Protein AF-A0A7S1T019-F1 (afdb_monomer)

Sequence (240 aa):
VSPLLNAYCMGVKVTSQLVRSIILNGSVSQEEDFLPHTSGLPIDEFSSTAHQSCINALESLEEVLQTRRNDQGSTFGPCAVGDEDSPALIARLRFRRLLMLGLVAVRTGGGVNVNAAGRWFAGAAAELKHISSTPANGEQLVGFDPDVNRSRVSPTPPRPVKLKTREDCQECFATLLQQLSYACQVTAINGFTDLRMYITNFSLMGPGPIATSALHGLLKLKFGDGNALQQMLLVDFACG

Foldseek 3Di:
DPLLVVLLVLLVLLLLQLLLLLLVQQPDDEPPQDDSDPLPDCSDHDDPVSLVVSLVSLVVVLVVLVVVLVPVVDDDDDDDDPNLCSQLSSLSSLLSSLSSQLSVLLSVQDLVSLLVSLVSLVSSLVSLVVNVPRDPPPPDPPPDDQQVQVVGPDPDDRDGDDDDDPVRVSVVSNLQSVLSSLLSCVSVDQAPVSVVVSVVVSVVSVHGSSSSSSSSSNCCSQCVVVVSNVNRHVVVVVVD

Nearest PDB structures (foldseek):
  7mx2-assembly1_B  TM=8.761E-01  e=2.328E-07  Homo sapiens
  8qai-assembly2_B  TM=3.295E-01  e=9.203E-01  synthetic construct
  8u1a-assembly1_B  TM=3.193E-01  e=5.129E+00  synthetic construct

pLDDT: mean 80.9, std 13.83, range [42.19, 97.06]

InterPro domains:
  IPR007244 NAA35-like [PTHR21373] (3-216)

Radius of gyration: 20.7 Å; Cα contacts (8 Å, |Δi|>4): 233; chains: 1; bounding box: 61×35×60 Å

Solvent-accessible surface area (backbone atoms only — not comparable to full-atom values): 13621 Å² total; per-residue (Å²): 129,59,69,66,59,52,50,52,53,48,48,52,53,50,44,53,30,49,51,50,53,35,33,75,66,20,78,60,60,72,71,79,73,45,74,86,75,58,70,88,51,93,74,60,78,82,46,73,68,64,50,49,52,48,44,51,54,41,49,55,52,44,51,54,54,50,52,55,58,61,53,57,79,60,72,95,75,96,69,100,60,63,80,80,50,52,65,44,50,44,30,51,44,49,25,53,42,25,44,44,52,17,52,52,21,51,68,69,55,45,69,73,40,22,55,48,16,25,53,26,22,52,50,21,49,53,26,49,54,54,41,68,75,40,81,80,90,62,92,64,70,80,93,66,62,63,61,54,53,71,80,38,92,50,98,58,81,70,66,80,63,80,82,72,54,73,65,58,47,50,53,52,50,47,53,49,33,53,46,42,29,55,42,31,52,60,77,75,58,69,39,51,70,56,44,52,52,49,52,52,54,49,58,73,67,65,61,52,59,63,36,46,7,42,32,45,42,46,48,44,66,70,40,60,81,56,56,50,56,55,51,14,48,51,50,53,65,73,77,106

Organism: NCBI:txid63592

Structure (mmCIF, N/CA/C/O backbone):
data_AF-A0A7S1T019-F1
#
_entry.id   AF-A0A7S1T019-F1
#
loop_
_atom_site.group_PDB
_atom_site.id
_atom_site.type_symbol
_atom_site.label_atom_id
_atom_site.label_alt_id
_atom_site.label_comp_id
_atom_site.label_asym_id
_atom_site.label_entity_id
_atom_site.label_seq_id
_atom_site.pdbx_PDB_ins_code
_atom_site.Cartn_x
_atom_site.Cartn_y
_atom_site.Cartn_z
_atom_site.occupancy
_atom_site.B_iso_or_equiv
_atom_site.auth_seq_id
_atom_site.auth_comp_id
_atom_site.auth_asym_id
_atom_site.auth_atom_id
_atom_site.pdbx_PDB_model_num
ATOM 1 N N . VAL A 1 1 ? 24.836 2.674 -12.699 1.00 59.28 1 VAL A N 1
ATOM 2 C CA . VAL A 1 1 ? 23.557 1.976 -12.413 1.00 59.28 1 VAL A CA 1
ATOM 3 C C . VAL A 1 1 ? 22.452 2.716 -13.148 1.00 59.28 1 VAL A C 1
ATOM 5 O O . VAL A 1 1 ? 22.496 3.939 -13.152 1.00 59.28 1 VAL A O 1
ATOM 8 N N . SER A 1 2 ? 21.524 2.018 -13.812 1.00 82.00 2 SER A N 1
ATOM 9 C CA . SER A 1 2 ? 20.411 2.668 -14.525 1.00 82.00 2 SER A CA 1
ATOM 10 C C . SER A 1 2 ? 19.609 3.575 -13.570 1.00 82.00 2 SER A C 1
ATOM 12 O O . SER A 1 2 ? 19.269 3.114 -12.475 1.00 82.00 2 SER A O 1
ATOM 14 N N . PRO A 1 3 ? 19.296 4.834 -13.941 1.00 84.06 3 PRO A N 1
ATOM 15 C CA . PRO A 1 3 ? 18.527 5.748 -13.089 1.00 84.06 3 PRO A CA 1
ATOM 16 C C . PRO A 1 3 ? 17.142 5.183 -12.748 1.00 84.06 3 PRO A C 1
ATOM 18 O O . PRO A 1 3 ? 16.657 5.374 -11.635 1.00 84.06 3 PRO A O 1
ATOM 21 N N . LEU A 1 4 ? 16.559 4.405 -13.666 1.00 85.94 4 LEU A N 1
ATOM 22 C CA . LEU A 1 4 ? 15.293 3.704 -13.476 1.00 85.94 4 LEU A CA 1
ATOM 23 C C . LEU A 1 4 ? 15.378 2.660 -12.357 1.00 85.94 4 LEU A C 1
ATOM 25 O O . LEU A 1 4 ? 14.559 2.654 -11.441 1.00 85.94 4 LEU A O 1
ATOM 29 N N . LEU A 1 5 ? 16.395 1.795 -12.419 1.00 85.38 5 LEU A N 1
ATOM 30 C CA . LEU A 1 5 ? 16.620 0.767 -11.404 1.00 85.38 5 LEU A CA 1
ATOM 31 C C . LEU A 1 5 ? 16.888 1.407 -10.039 1.00 85.38 5 LEU A C 1
ATOM 33 O O . LEU A 1 5 ? 16.330 0.973 -9.036 1.00 85.38 5 LEU A O 1
ATOM 37 N N . ASN A 1 6 ? 17.697 2.470 -10.006 1.00 88.94 6 ASN A N 1
ATOM 38 C CA . ASN A 1 6 ? 17.989 3.193 -8.774 1.00 88.94 6 ASN A CA 1
ATOM 39 C C . ASN A 1 6 ? 16.720 3.788 -8.141 1.00 88.94 6 ASN A C 1
ATOM 41 O O . ASN A 1 6 ? 16.474 3.582 -6.954 1.00 88.94 6 ASN A O 1
ATOM 45 N N . ALA A 1 7 ? 15.884 4.472 -8.928 1.00 88.62 7 ALA A N 1
ATOM 46 C CA . ALA A 1 7 ? 14.627 5.035 -8.441 1.00 88.62 7 ALA A CA 1
ATOM 47 C C . ALA A 1 7 ? 13.656 3.950 -7.955 1.00 88.62 7 ALA A C 1
ATOM 49 O O . ALA A 1 7 ? 13.038 4.105 -6.902 1.00 88.62 7 ALA A O 1
ATOM 50 N N . TYR A 1 8 ? 13.565 2.823 -8.668 1.00 90.00 8 TYR A N 1
ATOM 51 C CA . TYR A 1 8 ? 12.727 1.701 -8.253 1.00 90.00 8 TYR A CA 1
ATOM 52 C C . TYR A 1 8 ? 13.202 1.095 -6.924 1.00 90.00 8 TYR A C 1
ATOM 54 O O . TYR A 1 8 ? 12.401 0.912 -6.006 1.00 90.00 8 TYR A O 1
ATOM 62 N N . CYS A 1 9 ? 14.508 0.846 -6.779 1.00 89.94 9 CYS A N 1
ATOM 63 C CA . CYS A 1 9 ? 15.107 0.353 -5.537 1.00 89.94 9 CYS A CA 1
ATOM 64 C C . CYS A 1 9 ? 14.900 1.331 -4.371 1.00 89.94 9 CYS A C 1
ATOM 66 O O . CYS A 1 9 ? 14.561 0.906 -3.265 1.00 89.94 9 CYS A O 1
ATOM 68 N N . MET A 1 10 ? 15.034 2.638 -4.617 1.00 89.88 10 MET A N 1
ATOM 69 C CA . MET A 1 10 ? 14.714 3.668 -3.626 1.00 89.88 10 MET A CA 1
ATOM 70 C C . MET A 1 10 ? 13.235 3.641 -3.231 1.00 89.88 10 MET A C 1
ATOM 72 O O . MET A 1 10 ? 12.931 3.688 -2.041 1.00 89.88 10 MET A O 1
ATOM 76 N N . GLY A 1 11 ? 12.322 3.467 -4.189 1.00 91.88 11 GLY A N 1
ATOM 77 C CA . GLY A 1 11 ? 10.895 3.296 -3.913 1.00 91.88 11 GLY A CA 1
ATOM 78 C C . GLY A 1 11 ? 10.601 2.067 -3.050 1.00 91.88 11 GLY A C 1
ATOM 79 O O . GLY A 1 11 ? 9.766 2.128 -2.147 1.00 91.88 11 GLY A O 1
ATOM 80 N N . VAL A 1 12 ? 11.315 0.956 -3.260 1.00 91.62 12 VAL A N 1
ATOM 81 C CA . VAL A 1 12 ? 11.217 -0.237 -2.400 1.00 91.62 12 VAL A CA 1
ATOM 82 C C . VAL A 1 12 ? 11.729 0.059 -0.988 1.00 91.62 12 VAL A C 1
ATOM 84 O O . VAL A 1 12 ? 11.025 -0.253 -0.027 1.00 91.62 12 VAL A O 1
ATOM 87 N N . LYS A 1 13 ? 12.894 0.712 -0.841 1.00 89.50 13 LYS A N 1
ATOM 88 C CA . LYS A 1 13 ? 13.423 1.136 0.472 1.00 89.50 13 LYS A CA 1
ATOM 89 C C . LYS A 1 13 ? 12.401 2.002 1.218 1.00 89.50 13 LYS A C 1
ATOM 91 O O . LYS A 1 13 ? 12.066 1.697 2.361 1.00 89.50 13 LYS A O 1
ATOM 96 N N . VAL A 1 14 ? 11.874 3.030 0.556 1.00 90.56 14 VAL A N 1
ATOM 97 C CA . VAL A 1 14 ? 10.881 3.960 1.118 1.00 90.56 14 VAL A CA 1
ATOM 98 C C . VAL A 1 14 ? 9.579 3.249 1.486 1.00 90.56 14 VAL A C 1
ATOM 100 O O . VAL A 1 14 ? 9.032 3.478 2.563 1.00 90.56 14 VAL A O 1
ATOM 103 N N . THR A 1 15 ? 9.100 2.327 0.648 1.00 92.31 15 THR A N 1
ATOM 104 C CA . THR A 1 15 ? 7.918 1.512 0.974 1.00 92.31 15 THR A CA 1
ATOM 105 C C . THR A 1 15 ? 8.145 0.725 2.269 1.00 92.31 15 THR A C 1
ATOM 107 O O . THR A 1 15 ? 7.278 0.716 3.140 1.00 92.31 15 THR A O 1
ATOM 110 N N . SER A 1 16 ? 9.320 0.113 2.440 1.00 89.75 16 SER A N 1
ATOM 111 C CA . SER A 1 16 ? 9.667 -0.619 3.664 1.00 89.75 16 SER A CA 1
ATOM 112 C C . SER A 1 16 ? 9.718 0.289 4.899 1.00 89.75 16 SER A C 1
ATOM 114 O O . SER A 1 16 ? 9.246 -0.108 5.964 1.00 89.75 16 SER A O 1
ATOM 116 N N . GLN A 1 17 ? 10.231 1.519 4.767 1.00 89.50 17 GLN A N 1
ATOM 117 C CA . GLN A 1 17 ? 10.219 2.527 5.841 1.00 89.50 17 GLN A CA 1
ATOM 118 C C . GLN A 1 17 ? 8.788 2.912 6.240 1.00 89.50 17 GLN A C 1
ATOM 120 O O . GLN A 1 17 ? 8.459 2.955 7.427 1.00 89.50 17 GLN A O 1
ATOM 125 N N . LEU A 1 18 ? 7.917 3.138 5.252 1.00 90.62 18 LEU A N 1
ATOM 126 C CA . LEU A 1 18 ? 6.505 3.461 5.460 1.00 90.62 18 LEU A CA 1
ATOM 127 C C . LEU A 1 18 ? 5.758 2.329 6.164 1.00 90.62 18 LEU A C 1
ATOM 129 O O . LEU A 1 18 ? 5.101 2.572 7.174 1.00 90.62 18 LEU A O 1
ATOM 133 N N . VAL A 1 19 ? 5.897 1.098 5.668 1.00 91.06 19 VAL A N 1
ATOM 134 C CA . VAL A 1 19 ? 5.273 -0.093 6.262 1.00 91.06 19 VAL A CA 1
ATOM 135 C C . VAL A 1 19 ? 5.726 -0.269 7.706 1.00 91.06 19 VAL A C 1
ATOM 137 O O . VAL A 1 19 ? 4.887 -0.408 8.593 1.00 91.06 19 VAL A O 1
ATOM 140 N N . ARG A 1 20 ? 7.037 -0.182 7.964 1.00 88.44 20 ARG A N 1
ATOM 141 C CA . ARG A 1 20 ? 7.587 -0.236 9.323 1.00 88.44 20 ARG A CA 1
ATOM 142 C C . ARG A 1 20 ? 6.952 0.832 10.215 1.00 88.44 20 ARG A C 1
ATOM 144 O O . ARG A 1 20 ? 6.516 0.523 11.316 1.00 88.44 20 ARG A O 1
ATOM 151 N N . SER A 1 21 ? 6.881 2.077 9.744 1.00 88.75 21 SER A N 1
ATOM 152 C CA . SER A 1 21 ? 6.305 3.180 10.517 1.00 88.75 21 SER A CA 1
ATOM 153 C C . SER A 1 21 ? 4.819 2.970 10.815 1.00 88.75 21 SER A C 1
ATOM 155 O O . SER A 1 21 ? 4.380 3.246 11.927 1.00 88.75 21 SER A O 1
ATOM 157 N N . ILE A 1 22 ? 4.039 2.463 9.859 1.00 90.44 22 ILE A N 1
ATOM 158 C CA . ILE A 1 22 ? 2.621 2.142 10.065 1.00 90.44 22 ILE A CA 1
ATOM 159 C C . ILE A 1 22 ? 2.474 1.043 11.123 1.00 90.44 22 ILE A C 1
ATOM 161 O O . ILE A 1 22 ? 1.702 1.218 12.062 1.00 90.44 22 ILE A O 1
ATOM 165 N N . ILE A 1 23 ? 3.251 -0.039 11.020 1.00 89.31 23 ILE A N 1
ATOM 166 C CA . ILE A 1 23 ? 3.183 -1.167 11.961 1.00 89.31 23 ILE A CA 1
ATOM 167 C C . ILE A 1 23 ? 3.553 -0.745 13.381 1.00 89.31 23 ILE A C 1
ATOM 169 O O . ILE A 1 23 ? 2.818 -1.038 14.321 1.00 89.31 23 ILE A O 1
ATOM 173 N N . LEU A 1 24 ? 4.652 -0.005 13.546 1.00 85.38 24 LEU A N 1
ATOM 174 C CA . LEU A 1 24 ? 5.098 0.446 14.867 1.00 85.38 24 LEU A CA 1
ATOM 175 C C . LEU A 1 24 ? 4.078 1.370 15.553 1.00 85.38 24 LEU A C 1
ATOM 177 O O . LEU A 1 24 ? 3.991 1.377 16.776 1.00 85.38 24 LEU A O 1
ATOM 181 N N . ASN A 1 25 ? 3.266 2.103 14.784 1.00 83.19 25 ASN A N 1
ATOM 182 C CA . ASN A 1 25 ? 2.165 2.911 15.325 1.00 83.19 25 ASN A CA 1
ATOM 183 C C . ASN A 1 25 ? 0.866 2.109 15.551 1.00 83.19 25 ASN A C 1
ATOM 185 O O . ASN A 1 25 ? -0.014 2.545 16.299 1.00 83.19 25 ASN A O 1
ATOM 189 N N . GLY A 1 26 ? 0.736 0.947 14.909 1.00 75.75 26 GLY A N 1
ATOM 190 C CA . GLY A 1 26 ? -0.484 0.145 14.829 1.00 75.75 26 GLY A CA 1
ATOM 191 C C . GLY A 1 26 ? -0.761 -0.790 16.007 1.00 75.75 26 GLY A C 1
ATOM 192 O O . GLY A 1 26 ? -1.757 -1.504 15.967 1.00 75.75 26 GLY A O 1
ATOM 193 N N . SER A 1 27 ? 0.073 -0.795 17.053 1.00 68.38 27 SER A N 1
ATOM 194 C CA . SER A 1 27 ? -0.051 -1.686 18.228 1.00 68.38 27 SER A CA 1
ATOM 195 C C . SER A 1 27 ? -0.200 -3.180 17.880 1.00 68.38 27 SER A C 1
ATOM 197 O O . SER A 1 27 ? -0.884 -3.908 18.592 1.00 68.38 27 SER A O 1
ATOM 199 N N . VAL A 1 28 ? 0.419 -3.630 16.787 1.00 70.62 28 VAL A N 1
ATOM 200 C CA . VAL A 1 28 ? 0.519 -5.054 16.431 1.00 70.62 28 VAL A CA 1
ATOM 201 C C . VAL A 1 28 ? 1.664 -5.700 17.222 1.00 70.62 28 VAL A C 1
ATOM 203 O O . VAL A 1 28 ? 2.679 -5.041 17.477 1.00 70.62 28 VAL A O 1
ATOM 206 N N . SER A 1 29 ? 1.508 -6.967 17.618 1.00 66.31 29 SER A N 1
ATOM 207 C CA . SER A 1 29 ? 2.510 -7.709 18.391 1.00 66.31 29 SER A CA 1
ATOM 208 C C . SER A 1 29 ? 3.798 -7.883 17.581 1.00 66.31 29 SER A C 1
ATOM 210 O O . SER A 1 29 ? 3.827 -8.535 16.535 1.00 66.31 29 SER A O 1
ATOM 212 N N . GLN A 1 30 ? 4.884 -7.267 18.052 1.00 62.12 30 GLN A N 1
ATOM 213 C CA . GLN A 1 30 ? 6.199 -7.398 17.421 1.00 62.12 30 GLN A CA 1
ATOM 214 C C . GLN A 1 30 ? 6.713 -8.838 17.581 1.00 62.12 30 GLN A C 1
ATOM 216 O O . GLN A 1 30 ? 6.448 -9.478 18.591 1.00 62.12 30 GLN A O 1
ATOM 221 N N . GLU A 1 31 ? 7.449 -9.333 16.585 1.00 60.75 31 GLU A N 1
ATOM 222 C CA . GLU A 1 31 ? 8.062 -10.676 16.518 1.00 60.75 31 GLU A CA 1
ATOM 223 C C . GLU A 1 31 ? 7.102 -11.862 16.308 1.00 60.75 31 GLU A C 1
ATOM 225 O O . GLU A 1 31 ? 7.534 -12.873 15.752 1.00 60.75 31 GLU A O 1
ATOM 230 N N . GLU A 1 32 ? 5.815 -11.723 16.641 1.00 66.44 32 GLU A N 1
ATOM 231 C CA . GLU A 1 32 ? 4.763 -12.686 16.279 1.00 66.44 32 GLU A CA 1
ATOM 232 C C . GLU A 1 32 ? 4.218 -12.403 14.870 1.00 66.44 32 GLU A C 1
ATOM 234 O O . GLU A 1 32 ? 4.323 -13.242 13.974 1.00 66.44 32 GLU A O 1
ATOM 239 N N . ASP A 1 33 ? 3.731 -11.180 14.642 1.00 67.81 33 ASP A N 1
ATOM 240 C CA . ASP A 1 33 ? 3.068 -10.802 13.389 1.00 67.81 33 ASP A CA 1
ATOM 241 C C . ASP A 1 33 ? 4.011 -10.116 12.390 1.00 67.81 33 ASP A C 1
ATOM 243 O O . ASP A 1 33 ? 3.810 -10.154 11.172 1.00 67.81 33 ASP A O 1
ATOM 247 N N . PHE A 1 34 ? 5.048 -9.441 12.894 1.00 76.69 34 PHE A N 1
ATOM 248 C CA . PHE A 1 34 ? 6.003 -8.701 12.075 1.00 76.69 34 PHE A CA 1
ATOM 249 C C . PHE A 1 34 ? 7.381 -8.651 12.723 1.00 76.69 34 PHE A C 1
ATOM 251 O O . PHE A 1 34 ? 7.508 -8.359 13.910 1.00 76.69 34 PHE A O 1
ATOM 258 N N . LEU A 1 35 ? 8.428 -8.855 11.921 1.00 76.12 35 LEU A N 1
ATOM 259 C CA . LEU A 1 35 ? 9.813 -8.742 12.367 1.00 76.12 35 LEU A CA 1
ATOM 260 C C . LEU A 1 35 ? 10.390 -7.371 11.968 1.00 76.12 35 LEU A C 1
ATOM 262 O O . LEU A 1 35 ? 10.769 -7.185 10.810 1.00 76.12 35 LEU A O 1
ATOM 266 N N . PRO A 1 36 ? 10.508 -6.401 12.895 1.00 70.88 36 PRO A N 1
ATOM 267 C CA . PRO A 1 36 ? 11.023 -5.072 12.584 1.00 70.88 36 PRO A CA 1
ATOM 268 C C . PRO A 1 36 ? 12.559 -5.014 12.551 1.00 70.88 36 PRO A C 1
ATOM 270 O O . PRO A 1 36 ? 13.127 -3.925 12.498 1.00 70.88 36 PRO A O 1
ATOM 273 N N . HIS A 1 37 ? 13.295 -6.122 12.608 1.00 73.56 37 HIS A N 1
ATOM 274 C CA . HIS A 1 37 ? 14.755 -6.046 12.554 1.00 73.56 37 HIS A CA 1
ATOM 275 C C . HIS A 1 37 ? 15.241 -5.607 11.168 1.00 73.56 37 HIS A C 1
ATOM 277 O O . HIS A 1 37 ? 14.813 -6.126 10.143 1.00 73.56 37 HIS A O 1
ATOM 283 N N . THR A 1 38 ? 16.158 -4.640 11.135 1.00 72.81 38 THR A N 1
ATOM 284 C CA . THR A 1 38 ? 16.772 -4.147 9.892 1.00 72.81 38 THR A CA 1
ATOM 285 C C . THR A 1 38 ? 18.020 -4.939 9.503 1.00 72.81 38 THR A C 1
ATOM 287 O O . THR A 1 38 ? 18.567 -4.714 8.427 1.00 72.81 38 THR A O 1
ATOM 290 N N . SER A 1 39 ? 18.490 -5.852 10.362 1.00 70.88 39 SER A N 1
ATOM 291 C CA . SER A 1 39 ? 19.709 -6.652 10.158 1.00 70.88 39 SER A CA 1
ATOM 292 C C . SER A 1 39 ? 20.917 -5.805 9.724 1.00 70.88 39 SER A C 1
ATOM 294 O O . SER A 1 39 ? 21.659 -6.186 8.820 1.00 70.88 39 SER A O 1
ATOM 296 N N . GLY A 1 40 ? 21.068 -4.615 10.324 1.00 68.25 40 GLY A N 1
ATOM 297 C CA . GLY A 1 40 ? 22.148 -3.665 10.027 1.00 68.25 40 GLY A CA 1
ATOM 298 C C . GLY A 1 40 ? 21.941 -2.801 8.777 1.00 68.25 40 GLY A C 1
ATOM 299 O O . GLY A 1 40 ? 22.823 -2.021 8.430 1.00 68.25 40 GLY A O 1
ATOM 300 N N . LEU A 1 41 ? 20.797 -2.904 8.089 1.00 72.06 41 LEU A N 1
ATOM 301 C CA . LEU A 1 41 ? 20.473 -2.024 6.966 1.00 72.06 41 LEU A CA 1
ATOM 302 C C . LEU A 1 41 ? 20.138 -0.600 7.443 1.00 72.06 41 LEU A C 1
ATOM 304 O O . LEU A 1 41 ? 19.381 -0.458 8.411 1.00 72.06 41 LEU A O 1
ATOM 308 N N . PRO A 1 42 ? 20.585 0.444 6.715 1.00 71.06 42 PRO A N 1
ATOM 309 C CA . PRO A 1 42 ? 20.203 1.832 6.965 1.00 71.06 42 PRO A CA 1
ATOM 310 C C . PRO A 1 42 ? 18.774 2.082 6.457 1.00 71.06 42 PRO A C 1
ATOM 312 O O . PRO A 1 42 ? 18.542 2.726 5.430 1.00 71.06 42 PRO A O 1
ATOM 315 N N . ILE A 1 43 ? 17.798 1.476 7.131 1.00 73.50 43 ILE A N 1
ATOM 316 C CA . ILE A 1 43 ? 16.376 1.774 6.965 1.00 73.50 43 ILE A CA 1
ATOM 317 C C . ILE A 1 43 ? 16.083 2.907 7.944 1.00 73.50 43 ILE A C 1
ATOM 319 O O . ILE A 1 43 ? 15.706 2.666 9.088 1.00 73.50 43 ILE A O 1
ATOM 323 N N . ASP A 1 44 ? 16.346 4.130 7.486 1.00 73.62 44 ASP A N 1
ATOM 324 C CA . ASP A 1 44 ? 16.166 5.358 8.264 1.00 73.62 44 ASP A CA 1
ATOM 325 C C . ASP A 1 44 ? 14.696 5.537 8.679 1.00 73.62 44 ASP A C 1
ATOM 327 O O . ASP A 1 44 ? 13.793 4.948 8.070 1.00 73.62 44 ASP A O 1
ATOM 331 N N . GLU A 1 45 ? 14.448 6.353 9.702 1.00 72.69 45 GLU A N 1
ATOM 332 C CA . GLU A 1 45 ? 13.094 6.662 10.167 1.00 72.69 45 GLU A CA 1
ATOM 333 C C . GLU A 1 45 ? 12.251 7.386 9.104 1.00 72.69 45 GLU A C 1
ATOM 335 O O . GLU A 1 45 ? 12.754 7.919 8.112 1.00 72.69 45 GLU A O 1
ATOM 340 N N . PHE A 1 46 ? 10.930 7.387 9.310 1.00 75.38 46 PHE A N 1
ATOM 341 C CA . PHE A 1 46 ? 9.976 8.037 8.413 1.00 75.38 46 PHE A CA 1
ATOM 342 C C . PHE A 1 46 ? 10.355 9.510 8.189 1.00 75.38 46 PHE A C 1
ATOM 344 O O . PHE A 1 46 ? 10.380 10.295 9.133 1.00 75.38 46 PHE A O 1
ATOM 351 N N . SER A 1 47 ? 10.575 9.896 6.930 1.00 81.06 47 SER A N 1
ATOM 352 C CA . SER A 1 47 ? 10.846 11.281 6.538 1.00 81.06 47 SER A CA 1
ATOM 353 C C . SER A 1 47 ? 9.912 11.704 5.408 1.00 81.06 47 SER A C 1
ATOM 355 O O . SER A 1 47 ? 10.010 11.216 4.282 1.00 81.06 47 SER A O 1
ATOM 357 N N . SER A 1 48 ? 8.989 12.625 5.702 1.00 78.94 48 SER A N 1
ATOM 358 C CA . SER A 1 48 ? 7.993 13.108 4.734 1.00 78.94 48 SER A CA 1
ATOM 359 C C . SER A 1 48 ? 8.638 13.730 3.492 1.00 78.94 48 SER A C 1
ATOM 361 O O . SER A 1 48 ? 8.188 13.477 2.376 1.00 78.94 48 SER A O 1
ATOM 363 N N . THR A 1 49 ? 9.727 14.483 3.666 1.00 84.31 49 THR A N 1
ATOM 364 C CA . THR A 1 49 ? 10.456 15.138 2.571 1.00 84.31 49 THR A CA 1
ATOM 365 C C . THR A 1 49 ? 11.166 14.126 1.673 1.00 84.31 49 THR A C 1
ATOM 367 O O . THR A 1 49 ? 11.072 14.217 0.448 1.00 84.31 49 THR A O 1
ATOM 370 N N . ALA A 1 50 ? 11.820 13.117 2.259 1.00 84.56 50 ALA A N 1
ATOM 371 C CA . ALA A 1 50 ? 12.479 12.053 1.504 1.00 84.56 50 ALA A CA 1
ATOM 372 C C . ALA A 1 50 ? 11.466 11.202 0.722 1.00 84.56 50 ALA A C 1
ATOM 374 O O . ALA A 1 50 ? 11.697 10.870 -0.443 1.00 84.56 50 ALA A O 1
ATOM 375 N N . HIS A 1 51 ? 10.318 10.893 1.333 1.00 89.31 51 HIS A N 1
ATOM 376 C CA . HIS A 1 51 ? 9.246 10.146 0.677 1.00 89.31 51 HIS A CA 1
ATOM 377 C C . HIS A 1 51 ? 8.664 10.917 -0.511 1.00 89.31 51 HIS A C 1
ATOM 379 O O . HIS A 1 51 ? 8.526 10.341 -1.590 1.00 89.31 51 HIS A O 1
ATOM 385 N N . GLN A 1 52 ? 8.394 12.218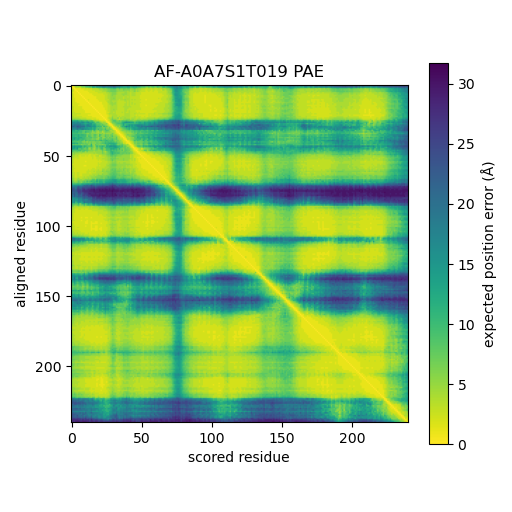 -0.353 1.00 90.44 52 GLN A N 1
ATOM 386 C CA . GLN A 1 52 ? 7.879 13.050 -1.443 1.00 90.44 52 GLN A CA 1
ATOM 387 C C . GLN A 1 52 ? 8.881 13.168 -2.598 1.00 90.44 52 GLN A C 1
ATOM 389 O O . GLN A 1 52 ? 8.498 13.041 -3.757 1.00 90.44 52 GLN A O 1
ATOM 394 N N . SER A 1 53 ? 10.170 13.342 -2.295 1.00 91.44 53 SER A N 1
ATOM 395 C CA . SER A 1 53 ? 11.227 13.368 -3.313 1.00 91.44 53 SER A CA 1
ATOM 396 C C . SER A 1 53 ? 11.268 12.069 -4.130 1.00 91.44 53 SER A C 1
ATOM 398 O O . SER A 1 53 ? 11.347 12.099 -5.358 1.00 91.44 53 SER A O 1
ATOM 400 N N . CYS A 1 54 ? 11.120 10.915 -3.470 1.00 92.19 54 CYS A N 1
ATOM 401 C CA . CYS A 1 54 ? 11.067 9.621 -4.148 1.00 92.19 54 CYS A CA 1
ATOM 402 C C . CYS A 1 54 ? 9.811 9.460 -5.022 1.00 92.19 54 CYS A C 1
ATOM 404 O O . CYS A 1 54 ? 9.914 8.958 -6.140 1.00 92.19 54 CYS A O 1
ATOM 406 N N . ILE A 1 55 ? 8.644 9.916 -4.550 1.00 93.94 55 ILE A N 1
ATOM 407 C CA . ILE A 1 55 ? 7.397 9.932 -5.335 1.00 93.94 55 ILE A CA 1
ATOM 408 C C . ILE A 1 55 ? 7.582 10.757 -6.612 1.00 93.94 55 ILE A C 1
ATOM 410 O O . ILE A 1 55 ? 7.286 10.257 -7.697 1.00 93.94 55 ILE A O 1
ATOM 414 N N . ASN A 1 56 ? 8.131 11.969 -6.489 1.00 93.94 56 ASN A N 1
ATOM 415 C CA . ASN A 1 56 ? 8.371 12.863 -7.621 1.00 93.94 56 ASN A CA 1
ATOM 416 C C . ASN A 1 56 ? 9.360 12.246 -8.622 1.00 93.94 56 ASN A C 1
ATOM 418 O O . ASN A 1 56 ? 9.141 12.304 -9.824 1.00 93.94 56 ASN A O 1
ATOM 422 N N . ALA A 1 57 ? 10.424 11.595 -8.140 1.00 93.38 57 ALA A N 1
ATOM 423 C CA . ALA A 1 57 ? 11.389 10.924 -9.011 1.00 93.38 57 ALA A CA 1
ATOM 424 C C . ALA A 1 57 ? 10.761 9.769 -9.814 1.00 93.38 57 ALA A C 1
ATOM 426 O O . ALA A 1 57 ? 11.077 9.592 -10.991 1.00 93.38 57 ALA A O 1
ATOM 427 N N . LEU A 1 58 ? 9.869 8.985 -9.195 1.00 93.38 58 LEU A N 1
ATOM 428 C CA . LEU A 1 58 ? 9.125 7.931 -9.891 1.00 93.38 58 LEU A CA 1
ATOM 429 C C . LEU A 1 58 ? 8.171 8.519 -10.936 1.00 93.38 58 LEU A C 1
ATOM 431 O O . LEU A 1 58 ? 8.082 7.971 -12.030 1.00 93.38 58 LEU A O 1
ATOM 435 N N . GLU A 1 59 ? 7.498 9.624 -10.615 1.00 93.88 59 GLU A N 1
ATOM 436 C CA . GLU A 1 59 ? 6.595 10.334 -11.527 1.00 93.88 59 GLU A CA 1
ATOM 437 C C . GLU A 1 59 ? 7.335 10.897 -12.744 1.00 93.88 59 GLU A C 1
ATOM 439 O O . GLU A 1 59 ? 6.959 10.606 -13.874 1.00 93.88 59 GLU A O 1
ATOM 444 N N . SER A 1 60 ? 8.458 11.590 -12.546 1.00 92.56 60 SER A N 1
ATOM 445 C CA . SER A 1 60 ? 9.254 12.117 -13.661 1.00 92.56 60 SER A CA 1
ATOM 446 C C . SER A 1 60 ? 9.779 11.011 -14.585 1.00 92.56 60 SER A C 1
ATOM 448 O O . SER A 1 60 ? 9.824 11.177 -15.801 1.00 92.56 60 SER A O 1
ATOM 450 N N . LEU A 1 61 ? 10.173 9.856 -14.038 1.00 91.19 61 LEU A N 1
ATOM 451 C CA . LEU A 1 61 ? 10.597 8.712 -14.855 1.00 91.19 61 LEU A CA 1
ATOM 452 C C . LEU A 1 61 ? 9.429 8.075 -15.611 1.00 91.19 61 LEU A C 1
ATOM 454 O O . LEU A 1 61 ? 9.599 7.636 -16.748 1.00 91.19 61 LEU A O 1
ATOM 458 N N . GLU A 1 62 ? 8.255 8.029 -14.987 1.00 90.25 62 GLU A N 1
ATOM 459 C CA . GLU A 1 62 ? 7.016 7.585 -15.615 1.00 90.25 62 GLU A CA 1
ATOM 460 C C . GLU A 1 62 ? 6.677 8.460 -16.833 1.00 90.25 62 GLU A C 1
ATOM 462 O O . GLU A 1 62 ? 6.413 7.926 -17.910 1.00 90.25 62 GLU A O 1
ATOM 467 N N . GLU A 1 63 ? 6.750 9.785 -16.686 1.00 90.25 63 GLU A N 1
ATOM 468 C CA . GLU A 1 63 ? 6.521 10.758 -17.761 1.00 90.25 63 GLU A CA 1
ATOM 469 C C . GLU A 1 63 ? 7.531 10.597 -18.901 1.00 90.25 63 GLU A C 1
ATOM 471 O O . GLU A 1 63 ? 7.141 10.501 -20.062 1.00 90.25 63 GLU A O 1
ATOM 476 N N . VAL A 1 64 ? 8.827 10.476 -18.591 1.00 88.81 64 VAL A N 1
ATOM 477 C CA . VAL A 1 64 ? 9.872 10.277 -19.611 1.00 88.81 64 VAL A CA 1
ATOM 478 C C . VAL A 1 64 ? 9.634 9.002 -20.427 1.00 88.81 64 VAL A C 1
ATOM 480 O O . VAL A 1 64 ? 9.817 9.009 -21.646 1.00 88.81 64 VAL A O 1
ATOM 483 N N . LEU A 1 65 ? 9.221 7.906 -19.784 1.00 87.00 65 LEU A N 1
ATOM 484 C CA . LEU A 1 65 ? 8.909 6.656 -20.482 1.00 87.00 65 LEU A CA 1
ATOM 485 C C . LEU A 1 65 ? 7.632 6.766 -21.328 1.00 87.00 65 LEU A C 1
ATOM 487 O O . LEU A 1 65 ? 7.576 6.193 -22.416 1.00 87.00 65 LEU A O 1
ATOM 491 N N . GLN A 1 66 ? 6.631 7.522 -20.873 1.00 86.00 66 GLN A N 1
ATOM 492 C CA . GLN A 1 66 ? 5.415 7.788 -21.647 1.00 86.00 66 GLN A CA 1
ATOM 493 C C . GLN A 1 66 ? 5.691 8.650 -22.880 1.00 86.00 66 GLN A C 1
ATOM 495 O O . GLN A 1 66 ? 5.233 8.308 -23.967 1.00 86.00 66 GLN A O 1
ATOM 500 N N . THR A 1 67 ? 6.475 9.719 -22.744 1.00 85.00 67 THR A N 1
ATOM 501 C CA . THR A 1 67 ? 6.855 10.579 -23.873 1.00 85.00 67 THR A CA 1
ATOM 502 C C . THR A 1 67 ? 7.649 9.790 -24.907 1.00 85.00 67 THR A C 1
ATOM 504 O O . THR A 1 67 ? 7.288 9.786 -26.078 1.00 85.00 67 THR A O 1
ATOM 507 N N . ARG A 1 68 ? 8.637 8.991 -24.474 1.00 80.88 68 ARG A N 1
ATOM 508 C CA . ARG A 1 68 ? 9.374 8.085 -25.374 1.00 80.88 68 ARG A CA 1
ATOM 509 C C . ARG A 1 68 ? 8.476 7.082 -26.088 1.00 80.88 68 ARG A C 1
ATOM 511 O O . ARG A 1 68 ? 8.769 6.708 -27.216 1.00 80.88 68 ARG A O 1
ATOM 518 N N . ARG A 1 69 ? 7.417 6.603 -25.436 1.00 79.12 69 ARG A N 1
ATOM 519 C CA . ARG A 1 69 ? 6.444 5.702 -26.063 1.00 79.12 69 ARG A CA 1
ATOM 520 C C . ARG A 1 69 ? 5.625 6.420 -27.138 1.00 79.12 69 ARG A C 1
ATOM 522 O O . ARG A 1 69 ? 5.353 5.823 -28.173 1.00 79.12 69 ARG A O 1
ATOM 529 N N . ASN A 1 70 ? 5.231 7.666 -26.892 1.00 77.06 70 ASN A N 1
ATOM 530 C CA . ASN A 1 70 ? 4.434 8.452 -27.832 1.00 77.06 70 ASN A CA 1
ATOM 531 C C . ASN A 1 70 ? 5.270 8.922 -29.037 1.00 77.06 70 ASN A C 1
ATOM 533 O O . ASN A 1 70 ? 4.806 8.821 -30.170 1.00 77.06 70 ASN A O 1
ATOM 537 N N . ASP A 1 71 ? 6.513 9.355 -28.806 1.00 70.75 71 ASP A N 1
ATOM 538 C CA . ASP A 1 71 ? 7.425 9.851 -29.848 1.00 70.75 71 ASP A CA 1
ATOM 539 C C . ASP A 1 71 ? 7.892 8.736 -30.799 1.00 70.75 71 ASP A C 1
ATOM 541 O O . ASP A 1 71 ? 8.080 8.963 -31.994 1.00 70.75 71 ASP A O 1
ATOM 545 N N . GLN A 1 72 ? 8.008 7.500 -30.304 1.00 59.91 72 GLN A N 1
ATOM 546 C CA . GLN A 1 72 ? 8.369 6.329 -31.113 1.00 59.91 72 GLN A CA 1
ATOM 547 C C . GLN A 1 72 ? 7.241 5.823 -32.029 1.00 59.91 72 GLN A C 1
ATOM 549 O O . GLN A 1 72 ? 7.467 4.930 -32.843 1.00 59.91 72 GLN A O 1
ATOM 554 N N . GLY A 1 73 ? 6.059 6.454 -31.998 1.00 54.03 73 GLY A N 1
ATOM 555 C CA . GLY A 1 73 ? 5.109 6.392 -33.114 1.00 54.03 73 GLY A CA 1
ATOM 556 C C . GLY A 1 73 ? 5.664 7.002 -34.414 1.00 54.03 73 GLY A C 1
ATOM 557 O O . GLY A 1 73 ? 5.098 6.779 -35.483 1.00 54.03 73 GLY A O 1
ATOM 558 N N . SER A 1 74 ? 6.788 7.730 -34.346 1.00 49.84 74 SER A N 1
ATOM 559 C CA . SER A 1 74 ? 7.526 8.248 -35.495 1.00 49.84 74 SER A CA 1
ATOM 560 C C . SER A 1 74 ? 9.040 8.022 -35.357 1.00 49.84 74 SER A C 1
ATOM 562 O O . SER A 1 74 ? 9.741 8.763 -34.677 1.00 49.84 74 SER A O 1
ATOM 564 N N . THR A 1 75 ? 9.567 7.087 -36.150 1.00 42.72 75 THR A N 1
ATOM 565 C CA . THR A 1 75 ? 10.993 6.933 -36.520 1.00 42.72 75 THR A CA 1
ATOM 566 C C . THR A 1 75 ? 11.920 6.189 -35.541 1.00 42.72 75 THR A C 1
ATOM 568 O O . THR A 1 75 ? 12.065 6.521 -34.371 1.00 42.72 75 THR A O 1
ATOM 571 N N . PHE A 1 76 ? 12.600 5.187 -36.109 1.00 48.47 76 PHE A N 1
ATOM 572 C CA . PHE A 1 76 ? 13.598 4.287 -35.527 1.00 48.47 76 PHE A CA 1
ATOM 573 C C . PHE A 1 76 ? 14.724 5.000 -34.756 1.00 48.47 76 PHE A C 1
ATOM 575 O O . PHE A 1 76 ? 15.443 5.822 -35.323 1.00 48.47 76 PHE A O 1
ATOM 582 N N . GLY A 1 77 ? 14.964 4.583 -33.508 1.00 43.25 77 GLY A N 1
ATOM 583 C CA . GLY A 1 77 ? 16.151 4.942 -32.727 1.00 43.25 77 GLY A CA 1
ATOM 584 C C . GLY A 1 77 ? 16.611 3.778 -31.832 1.00 43.25 77 GLY A C 1
ATOM 585 O O . GLY A 1 77 ? 15.808 3.268 -31.057 1.00 43.25 77 GLY A O 1
ATOM 586 N N . PRO A 1 78 ? 17.880 3.328 -31.898 1.00 47.75 78 PRO A N 1
ATOM 587 C CA . PRO A 1 78 ? 18.348 2.164 -31.151 1.00 47.75 78 PRO A CA 1
ATOM 588 C C . PRO A 1 78 ? 18.806 2.555 -29.738 1.00 47.75 78 PRO A C 1
ATOM 590 O O . PRO A 1 78 ? 19.833 3.211 -29.566 1.00 47.75 78 PRO A O 1
ATOM 593 N N . CYS A 1 79 ? 18.070 2.124 -28.707 1.00 42.19 79 CYS A N 1
ATOM 594 C CA . CYS A 1 79 ? 18.501 2.213 -27.306 1.00 42.19 79 CYS A CA 1
ATOM 595 C C . CYS A 1 79 ? 17.902 1.095 -26.427 1.00 42.19 79 CYS A C 1
ATOM 597 O O . CYS A 1 79 ? 16.971 1.321 -25.667 1.00 42.19 79 CYS A O 1
ATOM 599 N N . ALA A 1 80 ? 18.504 -0.095 -26.539 1.00 47.38 80 ALA A N 1
ATOM 600 C CA . ALA A 1 80 ? 18.782 -1.149 -25.540 1.00 47.38 80 ALA A CA 1
ATOM 601 C C . ALA A 1 80 ? 17.745 -1.624 -24.486 1.00 47.38 80 ALA A C 1
ATOM 603 O O . ALA A 1 80 ? 18.065 -2.548 -23.741 1.00 47.38 80 ALA A O 1
ATOM 604 N N . VAL A 1 81 ? 16.534 -1.079 -24.402 1.00 53.25 81 VAL A N 1
ATOM 605 C CA . VAL A 1 81 ? 15.402 -1.710 -23.702 1.00 53.25 81 VAL A CA 1
ATOM 606 C C . VAL A 1 81 ? 14.391 -2.026 -24.786 1.00 53.25 81 VAL A C 1
ATOM 608 O O . VAL A 1 81 ? 13.982 -1.110 -25.493 1.00 53.25 81 VAL A O 1
ATOM 611 N N . GLY A 1 82 ? 14.062 -3.304 -24.979 1.00 55.41 82 GLY A N 1
ATOM 612 C CA . GLY A 1 82 ? 13.118 -3.697 -26.020 1.00 55.41 82 GLY A CA 1
ATOM 613 C C . GLY A 1 82 ? 11.815 -2.915 -25.866 1.00 55.41 82 GLY A C 1
ATOM 614 O O . GLY A 1 82 ? 11.318 -2.760 -24.748 1.00 55.41 82 GLY A O 1
ATOM 615 N N . ASP A 1 83 ? 11.267 -2.418 -26.973 1.00 56.56 83 ASP A N 1
ATOM 616 C CA . ASP A 1 83 ? 10.035 -1.615 -26.988 1.00 56.56 83 ASP A CA 1
ATOM 617 C C . ASP A 1 83 ? 8.852 -2.318 -26.294 1.00 56.56 83 ASP A C 1
ATOM 619 O O . ASP A 1 83 ? 7.946 -1.667 -25.768 1.00 56.56 83 ASP A O 1
ATOM 623 N N . GLU A 1 84 ? 8.909 -3.648 -26.198 1.00 58.09 84 GLU A N 1
ATOM 624 C CA . GLU A 1 84 ? 7.929 -4.503 -25.525 1.00 58.09 84 GLU A CA 1
ATOM 625 C C . GLU A 1 84 ? 7.968 -4.417 -23.985 1.00 58.09 84 GLU A C 1
ATOM 627 O O . GLU A 1 84 ? 6.951 -4.643 -23.324 1.00 58.09 84 GLU A O 1
ATOM 632 N N . ASP A 1 85 ? 9.098 -4.024 -23.386 1.00 66.12 85 ASP A N 1
ATOM 633 C CA . ASP A 1 85 ? 9.259 -3.937 -21.927 1.00 66.12 85 ASP A CA 1
ATOM 634 C C . ASP A 1 85 ? 8.817 -2.570 -21.364 1.00 66.12 85 ASP A C 1
ATOM 636 O O . ASP A 1 85 ? 8.525 -2.441 -20.171 1.00 66.12 85 ASP A O 1
ATOM 640 N N . SER A 1 86 ? 8.710 -1.541 -22.216 1.00 76.31 86 SER A N 1
ATOM 641 C CA . SER A 1 86 ? 8.278 -0.182 -21.848 1.00 76.31 86 SER A CA 1
ATOM 642 C C . SER A 1 86 ? 6.927 -0.126 -21.104 1.00 76.31 86 SER A C 1
ATOM 644 O O . SER A 1 86 ? 6.881 0.434 -20.000 1.00 76.31 86 SER A O 1
ATOM 646 N N . PRO A 1 87 ? 5.824 -0.741 -21.593 1.00 82.88 87 PRO A N 1
ATOM 647 C CA . PRO A 1 87 ? 4.549 -0.733 -20.867 1.00 82.88 87 PRO A CA 1
ATOM 648 C C . PRO A 1 87 ? 4.637 -1.465 -19.523 1.00 82.88 87 PRO A C 1
ATOM 650 O O . PRO A 1 87 ? 4.031 -1.041 -18.536 1.00 82.88 87 PRO A O 1
ATOM 653 N N . ALA A 1 88 ? 5.434 -2.531 -19.463 1.00 84.75 88 ALA A N 1
ATOM 654 C CA . ALA A 1 88 ? 5.635 -3.317 -18.258 1.00 84.75 88 ALA A CA 1
ATOM 655 C C . ALA A 1 88 ? 6.402 -2.520 -17.186 1.00 84.75 88 ALA A C 1
ATOM 657 O O . ALA A 1 88 ? 6.126 -2.640 -15.989 1.00 84.75 88 ALA A O 1
ATOM 658 N N . LEU A 1 89 ? 7.372 -1.698 -17.591 1.00 87.12 89 LEU A N 1
ATOM 659 C CA . LEU A 1 89 ? 8.119 -0.814 -16.697 1.00 87.12 89 LEU A CA 1
ATOM 660 C C . LEU A 1 89 ? 7.252 0.342 -16.187 1.00 87.12 89 LEU A C 1
ATOM 662 O O . LEU A 1 89 ? 7.251 0.605 -14.984 1.00 87.12 89 LEU A O 1
ATOM 666 N N . ILE A 1 90 ? 6.466 0.972 -17.067 1.00 90.31 90 ILE A N 1
ATOM 667 C CA . ILE A 1 90 ? 5.534 2.047 -16.692 1.00 90.31 90 ILE A CA 1
ATOM 668 C C . ILE A 1 90 ? 4.535 1.546 -15.641 1.00 90.31 90 ILE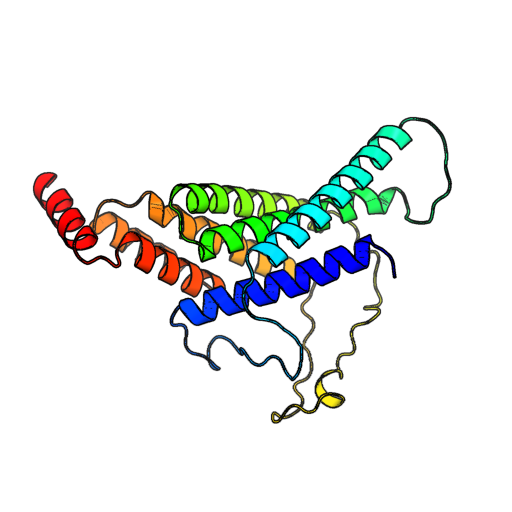 A C 1
ATOM 670 O O . ILE A 1 90 ? 4.379 2.187 -14.602 1.00 90.31 90 ILE A O 1
ATOM 674 N N . ALA A 1 91 ? 3.925 0.374 -15.850 1.00 91.81 91 ALA A N 1
ATOM 675 C CA . ALA A 1 91 ? 2.977 -0.201 -14.893 1.00 91.81 91 ALA A CA 1
ATOM 676 C C . ALA A 1 91 ? 3.622 -0.470 -13.518 1.00 91.81 91 ALA A C 1
ATOM 678 O O . ALA A 1 91 ? 3.047 -0.159 -12.474 1.00 91.81 91 ALA A O 1
ATOM 679 N N . ARG A 1 92 ? 4.863 -0.983 -13.489 1.00 91.31 92 ARG A N 1
ATOM 680 C CA . ARG A 1 92 ? 5.612 -1.223 -12.239 1.00 91.31 92 ARG A CA 1
ATOM 681 C C . ARG A 1 92 ? 5.959 0.068 -11.496 1.00 91.31 92 ARG A C 1
ATOM 683 O O . ARG A 1 92 ? 5.886 0.081 -10.264 1.00 91.31 92 ARG A O 1
ATOM 690 N N . LEU A 1 93 ? 6.331 1.133 -12.211 1.00 92.94 93 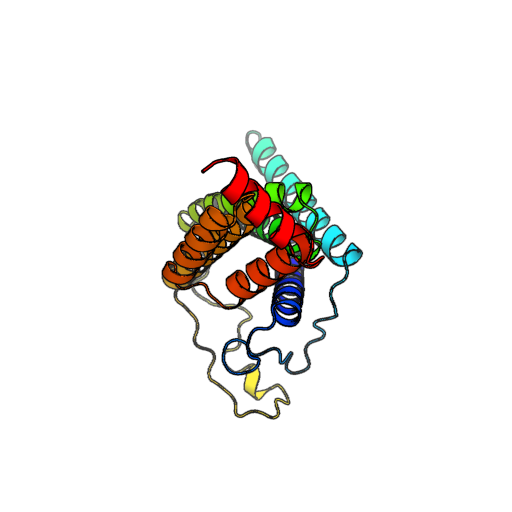LEU A N 1
ATOM 691 C CA . LEU A 1 93 ? 6.578 2.451 -11.615 1.00 92.94 93 LEU A CA 1
ATOM 692 C C . LEU A 1 93 ? 5.293 3.054 -11.044 1.00 92.94 93 LEU A C 1
ATOM 694 O O . LEU A 1 93 ? 5.281 3.456 -9.879 1.00 92.94 93 LEU A O 1
ATOM 698 N N . ARG A 1 94 ? 4.205 3.048 -11.825 1.00 94.69 94 ARG A N 1
ATOM 699 C CA . ARG A 1 94 ? 2.888 3.542 -11.399 1.00 94.69 94 ARG A CA 1
ATOM 700 C C . ARG A 1 94 ? 2.384 2.818 -10.167 1.00 94.69 94 ARG A C 1
ATOM 702 O O . ARG A 1 94 ? 2.041 3.464 -9.181 1.00 94.69 94 ARG A O 1
ATOM 709 N N . PHE A 1 95 ? 2.415 1.486 -10.187 1.00 95.94 95 PHE A N 1
ATOM 710 C CA . PHE A 1 95 ? 2.068 0.661 -9.034 1.00 95.94 95 PHE A CA 1
ATOM 711 C C . PHE A 1 95 ? 2.836 1.101 -7.783 1.00 95.94 95 PHE A C 1
ATOM 713 O O . PHE A 1 95 ? 2.236 1.353 -6.737 1.00 95.94 95 PHE A O 1
ATOM 720 N N . ARG A 1 96 ? 4.166 1.235 -7.894 1.00 95.00 96 ARG A N 1
ATOM 721 C CA . ARG A 1 96 ? 5.023 1.610 -6.763 1.00 95.00 96 ARG A CA 1
ATOM 722 C C . ARG A 1 96 ? 4.676 3.000 -6.234 1.00 95.00 96 ARG A C 1
ATOM 724 O O . ARG A 1 96 ? 4.549 3.169 -5.023 1.00 95.00 96 ARG A O 1
ATOM 731 N N . ARG A 1 97 ? 4.500 3.970 -7.132 1.00 96.00 97 ARG A N 1
ATOM 732 C CA . ARG A 1 97 ? 4.160 5.356 -6.798 1.00 96.00 97 ARG A CA 1
ATOM 733 C C . ARG A 1 97 ? 2.804 5.456 -6.097 1.00 96.00 97 ARG A C 1
ATOM 735 O O . ARG A 1 97 ? 2.713 6.074 -5.040 1.00 96.00 97 ARG A O 1
ATOM 742 N N . LEU A 1 98 ? 1.774 4.808 -6.641 1.00 96.75 98 LEU A N 1
ATOM 743 C CA . LEU A 1 98 ? 0.420 4.796 -6.078 1.00 96.75 98 LEU A CA 1
ATOM 744 C C . LEU A 1 98 ? 0.373 4.121 -4.702 1.00 96.75 98 LEU A C 1
ATOM 746 O O . LEU A 1 98 ? -0.239 4.654 -3.776 1.00 96.75 98 LEU A O 1
ATOM 750 N N . LEU A 1 99 ? 1.075 2.995 -4.536 1.00 96.44 99 LEU A N 1
ATOM 751 C CA . LEU A 1 99 ? 1.210 2.335 -3.238 1.0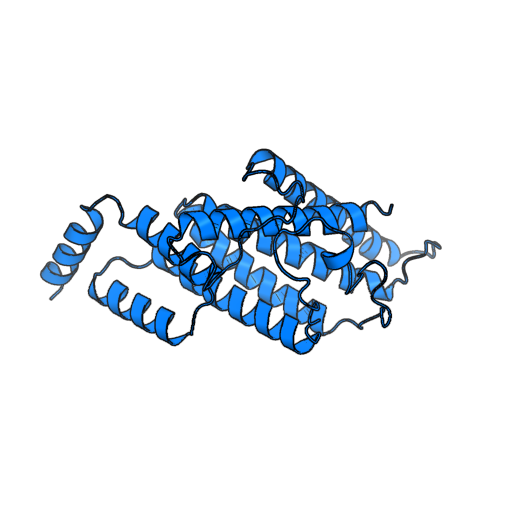0 96.44 99 LEU A CA 1
ATOM 752 C C . LEU A 1 99 ? 1.850 3.272 -2.201 1.00 96.44 99 LEU A C 1
ATOM 754 O O . LEU A 1 99 ? 1.350 3.388 -1.083 1.00 96.44 99 LEU A O 1
ATOM 758 N N . MET A 1 1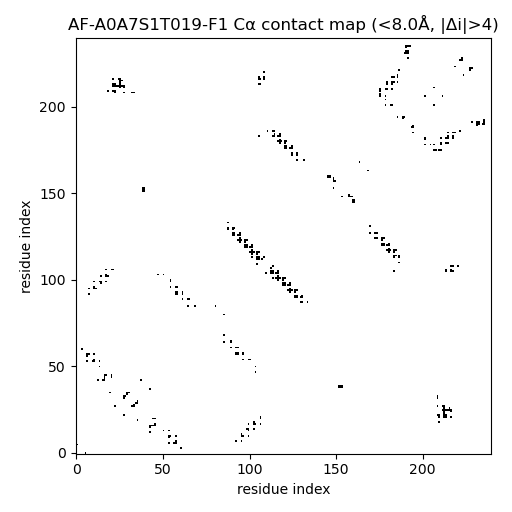00 ? 2.930 3.967 -2.569 1.00 94.69 100 MET A N 1
ATOM 759 C CA . MET A 1 100 ? 3.606 4.919 -1.684 1.00 94.69 100 MET A CA 1
ATOM 760 C C . MET A 1 100 ? 2.707 6.099 -1.298 1.00 94.69 100 MET A C 1
ATOM 762 O O . MET A 1 100 ? 2.626 6.420 -0.114 1.00 94.69 100 MET A O 1
ATOM 766 N N . LEU A 1 101 ? 1.998 6.704 -2.258 1.00 94.88 101 LEU A N 1
ATOM 767 C CA . LEU A 1 101 ? 1.037 7.783 -1.997 1.00 94.88 101 LEU A CA 1
ATOM 768 C C . LEU A 1 101 ? -0.037 7.350 -0.987 1.00 94.88 101 LEU A C 1
ATOM 770 O O . LEU A 1 101 ? -0.287 8.052 -0.004 1.00 94.88 101 LEU A O 1
ATOM 774 N N . GLY A 1 102 ? -0.620 6.163 -1.185 1.00 95.12 102 GLY A N 1
ATOM 775 C CA . GLY A 1 102 ? -1.601 5.583 -0.266 1.00 95.12 102 GLY A CA 1
ATOM 776 C C . GLY A 1 102 ? -1.056 5.404 1.150 1.00 95.12 102 GLY A C 1
ATOM 777 O O . GLY A 1 102 ? -1.669 5.861 2.115 1.00 95.12 102 GLY A O 1
ATOM 778 N N . LEU A 1 103 ? 0.125 4.795 1.288 1.00 94.19 103 LEU A N 1
ATOM 779 C CA . LEU A 1 103 ? 0.747 4.556 2.594 1.00 94.19 103 LEU A CA 1
ATOM 780 C C . LEU A 1 103 ? 1.124 5.861 3.314 1.00 94.19 103 LEU A C 1
ATOM 782 O O . LEU A 1 103 ? 0.932 5.962 4.526 1.00 94.19 103 LEU A O 1
ATOM 786 N N . VAL A 1 104 ? 1.616 6.877 2.594 1.00 92.88 104 VAL A N 1
ATOM 787 C CA . VAL A 1 104 ? 1.905 8.205 3.168 1.00 92.88 104 VAL A CA 1
ATOM 788 C C . VAL A 1 104 ? 0.632 8.853 3.711 1.00 92.88 104 VAL A C 1
ATOM 790 O O . VAL A 1 104 ? 0.635 9.375 4.828 1.00 92.88 104 VAL A O 1
ATOM 793 N N . ALA A 1 105 ? -0.473 8.800 2.970 1.00 92.56 105 ALA A N 1
ATOM 794 C CA . ALA A 1 105 ? -1.734 9.369 3.432 1.00 92.56 105 ALA A CA 1
ATOM 795 C C . ALA A 1 105 ? -2.329 8.631 4.635 1.00 92.56 105 ALA A C 1
ATOM 797 O O . ALA A 1 105 ? -2.759 9.281 5.587 1.00 92.56 105 ALA A O 1
ATOM 798 N N . VAL A 1 106 ? -2.286 7.296 4.642 1.00 92.00 106 VAL A N 1
ATOM 799 C CA . VAL A 1 106 ? -2.679 6.493 5.811 1.00 92.00 106 VAL A CA 1
ATOM 800 C C . VAL A 1 106 ? -1.834 6.859 7.031 1.00 92.00 106 VAL A C 1
ATOM 802 O O . VAL A 1 106 ? -2.362 7.025 8.127 1.00 92.00 106 VAL A O 1
ATOM 805 N N . ARG A 1 107 ? -0.521 7.035 6.848 1.00 89.69 107 ARG A N 1
ATOM 806 C CA . ARG A 1 107 ? 0.407 7.353 7.938 1.00 89.69 107 ARG A CA 1
ATOM 807 C C . ARG A 1 107 ? 0.235 8.768 8.499 1.00 89.69 107 ARG A C 1
ATOM 809 O O . ARG A 1 107 ? 0.507 8.974 9.683 1.00 89.69 107 ARG A O 1
ATOM 816 N N . THR A 1 108 ? -0.142 9.731 7.662 1.00 87.00 108 THR A N 1
ATOM 817 C CA . THR A 1 108 ? -0.291 11.150 8.041 1.00 87.00 108 THR A CA 1
ATOM 818 C C . THR A 1 108 ? -1.683 11.488 8.564 1.00 87.00 108 THR A C 1
ATOM 820 O O . THR A 1 108 ? -1.808 12.415 9.355 1.00 87.00 108 THR A O 1
ATOM 823 N N . GLY A 1 109 ? -2.715 10.729 8.188 1.00 73.69 109 GLY A N 1
ATOM 824 C CA . GLY A 1 109 ? -3.954 10.688 8.960 1.00 73.69 109 GLY A CA 1
ATOM 825 C C . GLY A 1 109 ? -5.007 11.767 8.701 1.00 73.69 109 GLY A C 1
ATOM 826 O O . GLY A 1 109 ? -5.969 11.853 9.456 1.00 73.69 109 GLY A O 1
ATOM 827 N N . GLY A 1 110 ? -4.878 12.589 7.658 1.00 72.88 110 GLY A N 1
ATOM 828 C CA . GLY A 1 110 ? -5.890 13.605 7.330 1.00 72.88 110 GLY A CA 1
ATOM 829 C C . GLY A 1 110 ? -7.090 13.022 6.575 1.00 72.88 110 GLY A C 1
ATOM 830 O O . GLY A 1 110 ? -6.890 12.351 5.569 1.00 72.88 110 GLY A O 1
ATOM 831 N N . GLY A 1 111 ? -8.334 13.313 6.978 1.00 68.38 111 GLY A N 1
ATOM 832 C CA . GLY A 1 111 ? -9.545 12.729 6.363 1.00 68.38 111 GLY A CA 1
ATOM 833 C C . GLY A 1 111 ? -9.625 12.856 4.829 1.00 68.38 111 GLY A C 1
ATOM 834 O O . GLY A 1 111 ? -9.949 11.888 4.141 1.00 68.38 111 GLY A O 1
ATOM 835 N N . VAL A 1 112 ? -9.236 14.009 4.268 1.00 70.62 112 VAL A N 1
ATOM 836 C CA . VAL A 1 112 ? -9.141 14.214 2.8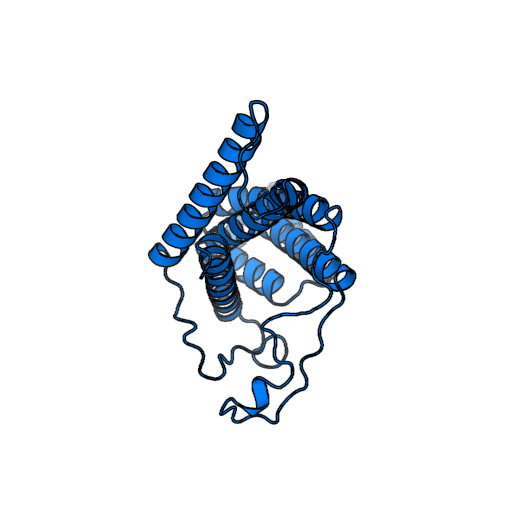05 1.00 70.62 112 VAL A CA 1
ATOM 837 C C . VAL A 1 112 ? -8.059 13.325 2.179 1.00 70.62 112 VAL A C 1
ATOM 839 O O . VAL A 1 112 ? -8.277 12.719 1.127 1.00 70.62 112 VAL A O 1
ATOM 842 N N . ASN A 1 113 ? -6.915 13.192 2.851 1.00 84.56 113 ASN A N 1
ATOM 843 C CA . ASN A 1 113 ? -5.800 12.365 2.396 1.00 84.56 113 ASN A CA 1
ATOM 844 C C . ASN A 1 113 ? -6.159 10.875 2.445 1.00 84.56 113 ASN A C 1
ATOM 846 O O . ASN A 1 113 ? -5.807 10.137 1.532 1.00 84.56 113 ASN A O 1
ATOM 850 N N . VAL A 1 114 ? -6.910 10.428 3.455 1.00 88.19 114 VAL A N 1
ATOM 851 C CA . VAL A 1 114 ? -7.334 9.026 3.604 1.00 88.19 114 VAL A CA 1
ATOM 852 C C . VAL A 1 114 ? -8.334 8.626 2.513 1.00 88.19 114 VAL A C 1
ATOM 854 O O . VAL A 1 114 ? -8.211 7.549 1.932 1.00 88.19 114 VAL A O 1
ATOM 857 N N . ASN A 1 115 ? -9.260 9.513 2.139 1.00 88.44 115 ASN A N 1
ATOM 858 C CA . ASN A 1 115 ? -10.148 9.271 0.996 1.00 88.44 115 ASN A CA 1
ATOM 859 C C . ASN A 1 115 ? -9.365 9.179 -0.324 1.00 88.44 115 ASN A C 1
ATOM 861 O O . ASN A 1 115 ? -9.647 8.330 -1.171 1.00 88.44 115 ASN A O 1
ATOM 865 N N . ALA A 1 116 ? -8.351 10.033 -0.499 1.00 91.25 116 ALA A N 1
ATOM 866 C CA . ALA A 1 116 ? -7.448 9.937 -1.640 1.00 91.25 116 ALA A CA 1
ATOM 867 C C . ALA A 1 116 ? -6.630 8.631 -1.619 1.00 91.25 116 ALA A C 1
ATOM 869 O O . ALA A 1 116 ? -6.473 8.010 -2.670 1.00 91.25 116 ALA A O 1
ATOM 870 N N . ALA A 1 117 ? -6.212 8.160 -0.438 1.00 94.31 117 ALA A N 1
ATOM 871 C CA . ALA A 1 117 ? -5.498 6.897 -0.261 1.00 94.31 117 ALA A CA 1
ATOM 872 C C . ALA A 1 117 ? -6.283 5.698 -0.787 1.00 94.31 117 ALA A C 1
ATOM 874 O O . ALA A 1 117 ? -5.729 4.899 -1.541 1.00 94.31 117 ALA A O 1
ATOM 875 N N . GLY A 1 118 ? -7.584 5.618 -0.490 1.00 93.06 118 GLY A N 1
ATOM 876 C CA . GLY A 1 118 ? -8.452 4.567 -1.027 1.00 93.06 118 GLY A CA 1
ATOM 877 C C . GLY A 1 118 ? -8.436 4.508 -2.560 1.00 93.06 118 GLY A C 1
ATOM 878 O O . GLY A 1 118 ? -8.350 3.420 -3.135 1.00 93.06 118 GLY A O 1
ATOM 879 N N . ARG A 1 119 ? -8.428 5.674 -3.228 1.00 94.44 119 ARG A N 1
ATOM 880 C CA . ARG A 1 119 ? -8.324 5.774 -4.696 1.00 94.44 119 ARG A CA 1
ATOM 881 C C . ARG A 1 119 ? -6.947 5.369 -5.211 1.00 94.44 119 ARG A C 1
ATOM 883 O O . ARG A 1 119 ? -6.865 4.681 -6.225 1.00 94.44 119 ARG A O 1
ATOM 890 N N . TRP A 1 120 ? -5.873 5.756 -4.525 1.00 96.56 120 TRP A N 1
ATOM 891 C CA . TRP A 1 120 ? -4.521 5.345 -4.907 1.00 96.56 120 TRP A CA 1
ATOM 892 C C . TRP A 1 120 ? -4.318 3.835 -4.758 1.00 96.56 120 TRP A C 1
ATOM 894 O O . TRP A 1 120 ? -3.740 3.225 -5.652 1.00 96.56 120 TRP A O 1
ATOM 904 N N . PHE A 1 121 ? -4.860 3.202 -3.712 1.00 97.06 121 PHE A N 1
ATOM 905 C CA . PHE A 1 121 ? -4.824 1.741 -3.577 1.00 97.06 121 PHE A CA 1
ATOM 906 C C . PHE A 1 121 ? -5.631 1.033 -4.670 1.00 97.06 121 PHE A C 1
ATOM 908 O O . PHE A 1 121 ? -5.155 0.048 -5.232 1.00 97.06 121 PHE A O 1
ATOM 915 N N . ALA A 1 122 ? -6.805 1.558 -5.033 1.00 95.31 122 ALA A N 1
ATOM 916 C CA . ALA A 1 122 ? -7.583 1.033 -6.155 1.00 95.31 122 ALA A CA 1
ATOM 917 C C . ALA A 1 122 ? -6.830 1.168 -7.493 1.00 95.31 122 ALA A C 1
ATOM 919 O O . ALA A 1 122 ? -6.788 0.222 -8.279 1.00 95.31 122 ALA A O 1
ATOM 920 N N . GLY A 1 123 ? -6.174 2.310 -7.728 1.00 96.00 123 GLY A N 1
ATOM 921 C CA . GLY A 1 123 ? -5.310 2.515 -8.893 1.00 96.00 123 GLY A CA 1
ATOM 922 C C . GLY A 1 123 ? -4.117 1.556 -8.913 1.00 96.00 123 GLY A C 1
ATOM 923 O O . GLY A 1 123 ? -3.836 0.943 -9.938 1.00 96.00 123 GLY A O 1
ATOM 924 N N . ALA A 1 124 ? -3.459 1.345 -7.769 1.00 96.69 124 ALA A N 1
ATOM 925 C CA . ALA A 1 124 ? -2.379 0.369 -7.650 1.00 96.69 124 ALA A CA 1
ATOM 926 C C . ALA A 1 124 ? -2.870 -1.057 -7.959 1.00 96.69 124 ALA A C 1
ATOM 928 O O . ALA A 1 124 ? -2.169 -1.815 -8.624 1.00 96.69 124 ALA A O 1
ATOM 929 N N . ALA A 1 125 ? -4.088 -1.418 -7.546 1.00 95.50 125 ALA A N 1
ATOM 930 C CA . ALA A 1 125 ? -4.671 -2.723 -7.858 1.00 95.50 125 ALA A CA 1
ATOM 931 C C . ALA A 1 125 ? -4.955 -2.891 -9.362 1.00 95.50 125 ALA A C 1
ATOM 933 O O . ALA A 1 125 ? -4.800 -3.990 -9.895 1.00 95.50 125 ALA A O 1
ATOM 934 N N . ALA A 1 126 ? -5.329 -1.817 -10.064 1.00 94.50 126 ALA A N 1
ATOM 935 C CA . ALA A 1 126 ? -5.468 -1.832 -11.520 1.00 94.50 126 ALA A CA 1
ATOM 936 C C . ALA A 1 126 ? -4.109 -2.030 -12.216 1.00 94.50 126 ALA A C 1
ATOM 938 O O . ALA A 1 126 ? -3.976 -2.903 -13.073 1.00 94.50 126 ALA A O 1
ATOM 939 N N . GLU A 1 127 ? -3.077 -1.302 -11.786 1.00 94.06 127 GLU A N 1
ATOM 940 C CA . GLU A 1 127 ? -1.712 -1.460 -12.308 1.00 94.06 127 GLU A CA 1
ATOM 941 C C . GLU A 1 127 ? -1.145 -2.861 -12.036 1.00 94.06 127 GLU A C 1
ATOM 943 O O . GLU A 1 127 ? -0.463 -3.433 -12.884 1.00 94.06 127 GLU A O 1
ATOM 948 N N . LEU A 1 128 ? -1.493 -3.484 -10.906 1.00 93.31 128 LEU A N 1
ATOM 949 C CA . LEU A 1 128 ? -1.103 -4.864 -10.606 1.00 93.31 128 LEU A CA 1
ATOM 950 C C . LEU A 1 128 ? -1.642 -5.867 -11.642 1.00 93.31 128 LEU A C 1
ATOM 952 O O . LEU A 1 128 ? -0.929 -6.800 -12.024 1.00 93.31 128 LEU A O 1
ATOM 956 N N . LYS A 1 129 ? -2.862 -5.662 -12.159 1.00 90.94 129 LYS A N 1
ATOM 957 C CA . LYS A 1 129 ? -3.418 -6.486 -13.249 1.00 90.94 129 LYS A CA 1
ATOM 958 C C . LYS A 1 129 ? -2.617 -6.312 -14.541 1.00 90.94 129 LYS A C 1
ATOM 960 O O . LYS A 1 129 ? -2.295 -7.303 -15.193 1.00 90.94 129 LYS A O 1
ATOM 965 N N . HIS A 1 130 ? -2.216 -5.081 -14.865 1.00 89.31 130 HIS A N 1
ATOM 966 C CA . HIS A 1 130 ? -1.351 -4.806 -16.017 1.00 89.31 130 HIS A CA 1
ATOM 967 C C . HIS A 1 130 ? 0.025 -5.463 -15.873 1.00 89.31 130 HIS A C 1
ATOM 969 O O . HIS A 1 130 ? 0.482 -6.137 -16.796 1.00 89.31 130 HIS A O 1
ATOM 975 N N . ILE A 1 131 ? 0.650 -5.368 -14.696 1.00 89.25 131 ILE A N 1
ATOM 976 C CA . ILE A 1 131 ? 1.917 -6.057 -14.407 1.00 89.25 131 ILE A CA 1
ATOM 977 C C . ILE A 1 131 ? 1.760 -7.561 -14.636 1.00 89.25 131 ILE A C 1
ATOM 979 O O . ILE A 1 131 ? 2.630 -8.176 -15.247 1.00 89.25 131 ILE A O 1
ATOM 983 N N . SER A 1 132 ? 0.636 -8.139 -14.211 1.00 84.94 132 SER A N 1
ATOM 984 C CA . SER A 1 132 ? 0.359 -9.571 -14.342 1.00 84.94 132 SER A CA 1
ATOM 985 C C . SER A 1 132 ? 0.287 -10.033 -15.794 1.00 84.94 132 SER A C 1
ATOM 987 O O . SER A 1 132 ? 0.805 -11.104 -16.095 1.00 84.94 132 SER A O 1
ATOM 989 N N . SER A 1 133 ? -0.248 -9.194 -16.684 1.00 83.50 133 SER A N 1
ATOM 990 C CA . SER A 1 133 ? -0.321 -9.459 -18.127 1.00 83.50 133 SER A CA 1
ATOM 991 C C . SER A 1 133 ? 1.010 -9.321 -18.878 1.00 83.50 133 SER A C 1
ATOM 993 O O . SER A 1 133 ? 1.101 -9.727 -20.031 1.00 83.50 133 SER A O 1
ATOM 995 N N . THR A 1 134 ? 2.049 -8.761 -18.248 1.00 81.62 134 THR A N 1
ATOM 996 C CA . THR A 1 134 ? 3.353 -8.545 -18.902 1.00 81.62 134 THR A CA 1
ATOM 997 C C . THR A 1 134 ? 4.280 -9.755 -18.731 1.00 81.62 134 THR A C 1
ATOM 999 O O . THR A 1 134 ? 4.326 -10.318 -17.629 1.00 81.62 134 THR A O 1
ATOM 1002 N N . PRO A 1 135 ? 5.047 -10.163 -19.759 1.00 69.12 135 PRO A N 1
ATOM 1003 C CA . PRO A 1 135 ? 5.928 -11.324 -19.666 1.00 69.12 135 PRO A CA 1
ATOM 1004 C C . PRO A 1 135 ? 6.963 -11.159 -18.545 1.00 69.12 135 PRO A C 1
ATOM 1006 O O . PRO A 1 135 ? 7.431 -10.060 -18.229 1.00 69.12 135 PRO A O 1
ATOM 1009 N N . ALA A 1 136 ? 7.284 -12.267 -17.879 1.00 64.06 136 ALA A N 1
ATOM 1010 C CA . ALA A 1 136 ? 8.352 -12.334 -16.889 1.00 64.06 136 ALA A CA 1
ATOM 1011 C C . ALA A 1 136 ? 9.699 -12.481 -17.611 1.00 64.06 136 ALA A C 1
ATOM 1013 O O . ALA A 1 136 ? 10.304 -13.545 -17.577 1.00 64.06 136 ALA A O 1
ATOM 1014 N N . ASN A 1 137 ? 10.165 -11.432 -18.290 1.00 56.47 137 ASN A N 1
ATOM 1015 C CA . ASN A 1 137 ? 11.500 -11.441 -18.887 1.00 56.47 137 ASN A CA 1
ATOM 1016 C C . ASN A 1 137 ? 12.544 -11.348 -17.758 1.00 56.47 137 ASN A C 1
ATOM 1018 O O . ASN A 1 137 ? 12.954 -10.261 -17.357 1.00 56.47 137 ASN A O 1
ATOM 1022 N N . GLY A 1 138 ? 12.892 -12.494 -17.167 1.00 56.59 138 GLY A N 1
ATOM 1023 C CA . GLY A 1 138 ? 13.811 -12.591 -16.035 1.00 56.59 138 GLY A CA 1
ATOM 1024 C C . GLY A 1 138 ? 13.721 -13.938 -15.322 1.00 56.59 138 GLY A C 1
ATOM 1025 O O . GLY A 1 138 ? 13.231 -14.003 -14.200 1.00 56.59 138 GLY A O 1
ATOM 1026 N N . GLU A 1 139 ? 14.193 -15.013 -15.959 1.00 52.38 139 GLU A N 1
ATOM 1027 C CA . GLU A 1 139 ? 14.296 -16.342 -15.326 1.00 52.38 139 GLU A CA 1
ATOM 1028 C C . GLU A 1 139 ? 15.406 -16.405 -14.262 1.00 52.38 139 GLU A C 1
ATOM 1030 O O . GLU A 1 139 ? 15.382 -17.262 -13.380 1.00 52.38 139 GLU A O 1
ATOM 1035 N N . GLN A 1 140 ? 16.361 -15.469 -14.295 1.00 58.53 140 GLN A N 1
ATOM 1036 C CA . GLN A 1 140 ? 17.445 -15.396 -13.324 1.00 58.53 140 GLN A CA 1
ATOM 1037 C C . GLN A 1 140 ? 17.257 -14.187 -12.406 1.00 58.53 140 GLN A C 1
ATOM 1039 O O . GLN A 1 140 ? 17.253 -13.038 -12.849 1.00 58.53 140 GLN A O 1
ATOM 1044 N N . LEU A 1 141 ? 17.120 -14.449 -11.106 1.00 63.81 141 LEU A N 1
ATOM 1045 C CA . LEU A 1 141 ? 17.055 -13.435 -10.053 1.00 63.81 141 LEU A CA 1
ATOM 1046 C C . LEU A 1 141 ? 18.433 -12.783 -9.863 1.00 63.81 141 LEU A C 1
ATOM 1048 O O . LEU A 1 141 ? 19.145 -13.040 -8.894 1.00 63.81 141 LEU A O 1
ATOM 1052 N N . VAL A 1 142 ? 18.842 -11.954 -10.821 1.00 64.38 142 VAL A N 1
ATOM 1053 C CA . VAL A 1 142 ? 20.112 -11.228 -10.760 1.00 64.38 142 VAL A CA 1
ATOM 1054 C C . VAL A 1 142 ? 20.090 -10.293 -9.547 1.00 64.38 142 VAL A C 1
ATOM 1056 O O . VAL A 1 142 ? 19.215 -9.439 -9.420 1.00 64.38 142 VAL A O 1
ATOM 1059 N N . GLY A 1 143 ? 21.061 -10.457 -8.647 1.00 68.94 143 GLY A N 1
ATOM 1060 C CA . GLY A 1 143 ? 21.228 -9.607 -7.464 1.00 68.94 143 GLY A CA 1
ATOM 1061 C C . GLY A 1 143 ? 20.467 -10.047 -6.207 1.00 68.94 143 GLY A C 1
ATOM 1062 O O . GLY A 1 143 ? 20.577 -9.365 -5.189 1.00 68.94 143 GLY A O 1
ATOM 1063 N N . PHE A 1 144 ? 19.745 -11.173 -6.236 1.00 71.44 144 PHE A N 1
ATOM 1064 C CA . PHE A 1 144 ? 19.188 -11.791 -5.028 1.00 71.44 144 PHE A CA 1
ATOM 1065 C C . PHE A 1 144 ? 20.050 -12.976 -4.600 1.00 71.44 144 PHE A C 1
ATOM 1067 O O . PHE A 1 144 ? 20.060 -14.016 -5.252 1.00 71.44 144 PHE A O 1
ATOM 1074 N N . ASP A 1 145 ? 20.757 -12.815 -3.485 1.00 72.75 145 ASP A N 1
ATOM 1075 C CA . ASP A 1 145 ? 21.487 -13.901 -2.840 1.00 72.75 145 ASP A CA 1
ATOM 1076 C C . ASP A 1 145 ? 20.593 -14.544 -1.758 1.00 72.75 145 ASP A C 1
ATOM 1078 O O . ASP A 1 145 ? 20.278 -13.883 -0.760 1.00 72.75 145 ASP A O 1
ATOM 1082 N N . PRO A 1 146 ? 20.146 -15.806 -1.923 1.00 67.56 146 PRO A N 1
ATOM 1083 C CA . PRO A 1 146 ? 19.347 -16.498 -0.909 1.00 67.56 146 PRO A CA 1
ATOM 1084 C C . PRO A 1 146 ? 20.107 -16.701 0.412 1.00 67.56 146 PRO A C 1
ATOM 1086 O O . PRO A 1 146 ? 19.474 -16.878 1.456 1.00 67.56 146 PRO A O 1
ATOM 1089 N N . ASP A 1 147 ? 21.441 -16.616 0.385 1.00 67.31 147 ASP A N 1
ATOM 1090 C CA . ASP A 1 147 ? 22.331 -16.720 1.537 1.00 67.31 147 ASP A CA 1
ATOM 1091 C C . ASP A 1 147 ? 22.782 -15.344 2.072 1.00 67.31 147 ASP A C 1
ATOM 1093 O O . ASP A 1 147 ? 23.654 -15.280 2.940 1.00 67.31 147 ASP A O 1
ATOM 1097 N N . VAL A 1 148 ? 22.142 -14.232 1.669 1.00 70.75 148 VAL A N 1
ATOM 1098 C CA . VAL A 1 148 ? 22.467 -12.871 2.162 1.00 70.75 148 VAL A CA 1
ATOM 1099 C C . VAL A 1 148 ? 22.438 -12.754 3.695 1.00 70.75 148 VAL A C 1
ATOM 1101 O O . VAL A 1 148 ? 23.130 -11.927 4.282 1.00 70.75 148 VAL A O 1
ATOM 1104 N N . ASN A 1 149 ? 21.654 -13.600 4.368 1.00 65.75 149 ASN A N 1
ATOM 1105 C CA . ASN A 1 149 ? 21.587 -13.643 5.828 1.00 65.75 149 ASN A CA 1
ATOM 1106 C C . ASN A 1 149 ? 22.824 -14.295 6.470 1.00 65.75 149 ASN A C 1
ATOM 1108 O O . ASN A 1 149 ? 23.077 -14.052 7.642 1.00 65.75 149 ASN A O 1
ATOM 1112 N N . ARG A 1 150 ? 23.607 -15.097 5.732 1.00 66.38 150 ARG A N 1
ATOM 1113 C CA . ARG A 1 150 ? 24.861 -15.702 6.220 1.00 66.38 150 ARG A CA 1
ATOM 1114 C C . ARG A 1 150 ? 26.028 -14.720 6.207 1.00 66.38 150 ARG A C 1
ATOM 1116 O O . ARG A 1 150 ? 26.929 -14.839 7.027 1.00 66.38 150 ARG A O 1
ATOM 1123 N N . SER A 1 151 ? 26.020 -13.770 5.272 1.00 64.19 151 SER A N 1
ATOM 1124 C CA . SER A 1 151 ? 27.066 -12.748 5.134 1.00 64.19 151 SER A CA 1
ATOM 1125 C C . SER A 1 151 ? 26.827 -11.515 6.011 1.00 64.19 151 SER A C 1
ATOM 1127 O O . SER A 1 151 ? 27.703 -10.658 6.127 1.00 64.19 151 SER A O 1
ATOM 1129 N N . ARG A 1 152 ? 25.655 -11.417 6.652 1.00 60.91 152 ARG A N 1
ATOM 1130 C CA . ARG A 1 152 ? 25.307 -10.340 7.581 1.00 60.91 152 ARG A CA 1
ATOM 1131 C C . ARG A 1 152 ? 25.421 -10.813 9.021 1.00 60.91 152 ARG A C 1
ATOM 1133 O O . ARG A 1 152 ? 25.049 -11.931 9.350 1.00 60.91 152 ARG A O 1
ATOM 1140 N N . VAL A 1 153 ? 25.894 -9.923 9.888 1.00 58.00 153 VAL A N 1
ATOM 1141 C CA . VAL A 1 153 ? 26.007 -10.150 11.335 1.00 58.00 153 VAL A CA 1
ATOM 1142 C C . VAL A 1 153 ? 24.607 -10.080 11.962 1.00 58.00 153 VAL A C 1
ATOM 1144 O O . VAL A 1 153 ? 24.268 -9.112 12.640 1.00 58.00 153 VAL A O 1
ATOM 1147 N N . SER A 1 154 ? 23.736 -11.052 11.673 1.00 58.75 154 SER A N 1
ATOM 1148 C CA . SER A 1 154 ? 22.462 -11.178 12.382 1.00 58.75 154 SER A CA 1
ATOM 1149 C C . SER A 1 154 ? 22.669 -11.972 13.675 1.00 58.75 154 SER A C 1
ATOM 1151 O O . SER A 1 154 ? 23.266 -13.045 13.634 1.00 58.75 154 SER A O 1
ATOM 1153 N N . PRO A 1 155 ? 22.143 -11.509 14.823 1.00 61.75 155 PRO A N 1
ATOM 1154 C CA . PRO A 1 155 ? 22.176 -12.274 16.072 1.00 61.75 155 PRO A CA 1
ATOM 1155 C C . PRO A 1 155 ? 21.249 -13.504 16.040 1.00 61.75 155 PRO A C 1
ATOM 1157 O O . PRO A 1 155 ? 21.257 -14.313 16.962 1.00 61.75 155 PRO A O 1
ATOM 1160 N N . THR A 1 156 ? 20.431 -13.645 14.992 1.00 63.78 156 THR A N 1
ATOM 1161 C CA . THR A 1 156 ? 19.506 -14.759 14.787 1.00 63.78 156 THR A CA 1
ATOM 1162 C C . THR A 1 156 ? 20.082 -15.796 13.814 1.00 63.78 156 THR A C 1
ATOM 1164 O O . THR A 1 156 ? 20.816 -15.424 12.893 1.00 63.78 156 THR A O 1
ATOM 1167 N N . PRO A 1 157 ? 19.747 -17.094 13.975 1.00 67.31 157 PRO A N 1
ATOM 1168 C CA . PRO A 1 157 ? 20.181 -18.139 13.052 1.00 67.31 157 PRO A CA 1
ATOM 1169 C C . PRO A 1 157 ? 19.782 -17.822 11.602 1.00 67.31 157 PRO A C 1
ATOM 1171 O O . PRO A 1 157 ? 18.676 -17.310 11.380 1.00 67.31 157 PRO A O 1
ATOM 1174 N N . PRO A 1 158 ? 20.626 -18.154 10.607 1.00 65.06 158 PRO A N 1
ATOM 1175 C CA . PRO A 1 158 ? 20.338 -17.872 9.208 1.00 65.06 158 PRO A CA 1
ATOM 1176 C C . PRO A 1 158 ? 19.070 -18.613 8.772 1.00 65.06 158 PRO A C 1
ATOM 1178 O O . PRO A 1 158 ? 19.025 -19.842 8.735 1.00 65.06 158 PRO A O 1
ATOM 1181 N N . ARG A 1 159 ? 18.020 -17.855 8.439 1.00 68.56 159 ARG A N 1
ATOM 1182 C CA . ARG A 1 159 ? 16.780 -18.403 7.878 1.00 68.56 159 ARG A CA 1
ATOM 1183 C C . ARG A 1 159 ? 16.899 -18.444 6.351 1.00 68.56 159 ARG A C 1
ATOM 1185 O O . ARG A 1 159 ? 17.226 -17.402 5.773 1.00 68.56 159 ARG A O 1
ATOM 1192 N N . PRO A 1 160 ? 16.624 -19.590 5.696 1.00 67.44 160 PRO A N 1
ATOM 1193 C CA . PRO A 1 160 ? 16.600 -19.651 4.240 1.00 67.44 160 PRO A CA 1
ATOM 1194 C C . PRO A 1 160 ? 15.499 -18.729 3.713 1.00 67.44 160 PRO A C 1
ATOM 1196 O O . PRO A 1 160 ? 14.360 -18.765 4.191 1.00 67.44 160 PRO A O 1
ATOM 1199 N N . VAL A 1 161 ? 15.834 -17.890 2.734 1.00 71.00 161 VAL A N 1
ATOM 1200 C CA . VAL A 1 161 ? 14.862 -16.999 2.097 1.00 71.00 161 VAL A CA 1
ATOM 1201 C C . VAL A 1 161 ? 13.968 -17.837 1.184 1.00 71.00 161 VAL A C 1
ATOM 1203 O O . VAL A 1 161 ? 14.413 -18.346 0.159 1.00 71.00 161 VAL A O 1
ATOM 1206 N N . LYS A 1 162 ? 12.692 -17.993 1.554 1.00 77.31 162 LYS A N 1
ATOM 1207 C CA . LYS A 1 162 ? 11.685 -18.602 0.677 1.00 77.31 162 LYS A CA 1
ATOM 1208 C C . LYS A 1 162 ? 11.193 -17.555 -0.313 1.00 77.31 162 LYS A C 1
ATOM 1210 O O . LYS A 1 162 ? 10.492 -16.618 0.067 1.00 77.31 162 LYS A O 1
ATOM 1215 N N . LEU A 1 163 ? 11.566 -17.719 -1.575 1.00 78.19 163 LEU A N 1
ATOM 1216 C CA . LEU A 1 163 ? 11.050 -16.900 -2.663 1.00 78.19 163 LEU A CA 1
ATOM 1217 C C . LEU A 1 163 ? 9.616 -17.340 -2.968 1.00 78.19 163 LEU A C 1
ATOM 1219 O O . LEU A 1 163 ? 9.351 -18.526 -3.154 1.00 78.19 163 LEU A O 1
ATOM 1223 N N . LYS A 1 164 ? 8.687 -16.384 -2.965 1.00 81.12 164 LYS A N 1
ATOM 1224 C CA . LYS A 1 164 ? 7.295 -16.612 -3.363 1.00 81.12 164 LYS A CA 1
ATOM 1225 C C . LYS A 1 164 ? 7.202 -16.704 -4.883 1.00 81.12 164 LYS A C 1
ATOM 1227 O O . LYS A 1 164 ? 7.977 -16.048 -5.582 1.00 81.12 164 LYS A O 1
ATOM 1232 N N . THR A 1 165 ? 6.237 -17.474 -5.379 1.00 86.56 165 THR A N 1
ATOM 1233 C CA . THR A 1 165 ? 5.922 -17.482 -6.812 1.00 86.56 165 THR A CA 1
ATOM 1234 C C . THR A 1 165 ? 5.368 -16.119 -7.228 1.00 86.56 165 THR A C 1
ATOM 1236 O O . THR A 1 165 ? 4.987 -15.287 -6.391 1.00 86.56 165 THR A O 1
ATOM 1239 N N . ARG A 1 166 ? 5.352 -15.852 -8.533 1.00 83.31 166 ARG A N 1
ATOM 1240 C CA . ARG A 1 166 ? 4.821 -14.594 -9.059 1.00 83.31 166 ARG A CA 1
ATOM 1241 C C . ARG A 1 166 ? 3.327 -14.476 -8.755 1.00 83.31 166 ARG A C 1
ATOM 1243 O O . ARG A 1 166 ? 2.876 -13.399 -8.370 1.00 83.31 166 ARG A O 1
ATOM 1250 N N . GLU A 1 167 ? 2.607 -15.580 -8.881 1.00 87.75 167 GLU A N 1
ATOM 1251 C CA . GLU A 1 167 ? 1.182 -15.724 -8.611 1.00 87.75 167 GLU A CA 1
ATOM 1252 C C . GLU A 1 167 ? 0.892 -15.429 -7.132 1.00 87.75 167 GLU A C 1
ATOM 1254 O O . GLU A 1 167 ? 0.102 -14.533 -6.831 1.00 87.75 167 GLU A O 1
ATOM 1259 N N . ASP A 1 168 ? 1.637 -16.053 -6.210 1.00 89.75 168 ASP A N 1
ATOM 1260 C CA . ASP A 1 168 ? 1.497 -15.799 -4.768 1.00 89.75 168 ASP A CA 1
ATOM 1261 C C . ASP A 1 168 ? 1.775 -14.330 -4.413 1.00 89.75 168 ASP A C 1
ATOM 1263 O O . ASP A 1 168 ? 1.170 -13.761 -3.501 1.00 89.75 168 ASP A O 1
ATOM 1267 N N . CYS A 1 169 ? 2.740 -13.697 -5.093 1.00 88.94 169 CYS A N 1
ATOM 1268 C CA . CYS A 1 169 ? 3.058 -12.287 -4.871 1.00 88.94 169 CYS A CA 1
ATOM 1269 C C . CYS A 1 169 ? 1.926 -11.376 -5.349 1.00 88.94 169 CYS A C 1
ATOM 1271 O O . CYS A 1 169 ? 1.596 -10.404 -4.666 1.00 88.94 169 CYS A O 1
ATOM 1273 N N . GLN A 1 170 ? 1.342 -11.673 -6.511 1.00 90.06 170 GLN A N 1
ATOM 1274 C CA . GLN A 1 170 ? 0.210 -10.926 -7.053 1.00 90.06 170 GLN A CA 1
ATOM 1275 C C . GLN A 1 170 ? -1.007 -11.040 -6.137 1.00 90.06 170 GLN A C 1
ATOM 1277 O O . GLN A 1 170 ? -1.594 -10.018 -5.788 1.00 90.06 170 GLN A O 1
ATOM 1282 N N . GLU A 1 171 ? -1.340 -12.247 -5.686 1.00 93.25 171 GLU A N 1
ATOM 1283 C CA . GLU A 1 171 ? -2.450 -12.476 -4.760 1.00 93.25 171 GLU A CA 1
ATOM 1284 C C . GLU A 1 171 ? -2.229 -11.758 -3.420 1.00 93.25 171 GLU A C 1
ATOM 1286 O O . GLU A 1 171 ? -3.129 -11.083 -2.911 1.00 93.25 171 GLU A O 1
ATOM 1291 N N . CYS A 1 172 ? -1.003 -11.815 -2.890 1.00 91.94 172 CYS A N 1
ATOM 1292 C CA . CYS A 1 172 ? -0.622 -11.114 -1.665 1.00 91.94 172 CYS A CA 1
ATOM 1293 C C . CYS A 1 172 ? -0.818 -9.594 -1.794 1.00 91.94 172 CYS A C 1
ATOM 1295 O O . CYS A 1 172 ? -1.451 -8.972 -0.938 1.00 91.94 172 CYS A O 1
ATOM 1297 N N . PHE A 1 173 ? -0.324 -8.982 -2.878 1.00 94.69 173 PHE A N 1
ATOM 1298 C CA . PHE A 1 173 ? -0.505 -7.546 -3.106 1.00 94.69 173 PHE A CA 1
ATOM 1299 C C . PHE A 1 173 ? -1.965 -7.171 -3.369 1.00 94.69 173 PHE A C 1
ATOM 1301 O O . PHE A 1 173 ? -2.409 -6.139 -2.868 1.00 94.69 173 PHE A O 1
ATOM 1308 N N . ALA A 1 174 ? -2.717 -7.982 -4.115 1.00 95.00 174 ALA A N 1
ATOM 1309 C CA . ALA A 1 174 ? -4.132 -7.734 -4.381 1.00 95.00 174 ALA A CA 1
ATOM 1310 C C . ALA A 1 174 ? -4.945 -7.729 -3.079 1.00 95.00 174 ALA A C 1
ATOM 1312 O O . ALA A 1 174 ? -5.675 -6.773 -2.810 1.00 95.00 174 ALA A O 1
ATOM 1313 N N . THR A 1 175 ? -4.737 -8.743 -2.237 1.00 95.69 175 THR A N 1
ATOM 1314 C CA . THR A 1 175 ? -5.377 -8.863 -0.922 1.00 95.69 175 THR A CA 1
ATOM 1315 C C . THR A 1 175 ? -5.013 -7.685 -0.022 1.00 95.69 175 THR A C 1
ATOM 1317 O O . THR A 1 175 ? -5.893 -7.039 0.547 1.00 95.69 175 THR A O 1
ATOM 1320 N N . LEU A 1 176 ? -3.725 -7.334 0.051 1.00 95.94 176 LEU A N 1
ATOM 1321 C CA . LEU A 1 176 ? -3.256 -6.199 0.844 1.00 95.94 176 LEU A CA 1
ATOM 1322 C C . LEU A 1 176 ? -3.896 -4.876 0.395 1.00 95.94 176 LEU A C 1
ATOM 1324 O O . LEU A 1 176 ? -4.361 -4.102 1.229 1.00 95.94 176 LEU A O 1
ATOM 1328 N N . LEU A 1 177 ? -3.927 -4.604 -0.912 1.00 96.94 177 LEU A N 1
ATOM 1329 C CA . LEU A 1 177 ? -4.505 -3.373 -1.459 1.00 96.94 177 LEU A CA 1
ATOM 1330 C C . LEU A 1 177 ? -6.010 -3.285 -1.205 1.00 96.94 177 LEU A C 1
ATOM 1332 O O . LEU A 1 177 ? -6.509 -2.209 -0.877 1.00 96.94 177 LEU A O 1
ATOM 1336 N N . GLN A 1 178 ? -6.724 -4.408 -1.309 1.00 95.94 178 GLN A N 1
ATOM 1337 C CA . GLN A 1 178 ? -8.143 -4.480 -0.976 1.00 95.94 178 GLN A CA 1
ATOM 1338 C C . GLN A 1 178 ? -8.379 -4.171 0.507 1.00 95.94 178 GLN A C 1
ATOM 1340 O O . GLN A 1 178 ? -9.227 -3.340 0.832 1.00 95.94 178 GLN A O 1
ATOM 1345 N N . GLN A 1 179 ? -7.609 -4.791 1.403 1.00 95.88 179 GLN A N 1
ATOM 1346 C CA . GLN A 1 179 ? -7.716 -4.570 2.847 1.00 95.88 179 GLN A CA 1
ATOM 1347 C C . GLN A 1 179 ? -7.378 -3.118 3.228 1.00 95.88 179 GLN A C 1
ATOM 1349 O O . GLN A 1 179 ? -8.087 -2.509 4.026 1.00 95.88 179 GLN A O 1
ATOM 1354 N N . LEU A 1 180 ? -6.344 -2.525 2.623 1.00 96.00 180 LEU A N 1
ATOM 1355 C CA . LEU A 1 180 ? -5.984 -1.119 2.839 1.00 96.00 180 LEU A CA 1
ATOM 1356 C C . LEU A 1 180 ? -7.045 -0.152 2.296 1.00 96.00 180 LEU A C 1
ATOM 1358 O O . LEU A 1 180 ? -7.364 0.837 2.951 1.00 96.00 180 LEU A O 1
ATOM 1362 N N . SER A 1 181 ? -7.621 -0.439 1.126 1.00 95.50 181 SER A N 1
ATOM 1363 C CA . SER A 1 181 ? -8.713 0.362 0.563 1.00 95.50 181 SER A CA 1
ATOM 1364 C C . SER A 1 181 ? -9.958 0.314 1.451 1.00 95.50 181 SER A C 1
ATOM 1366 O O . SER A 1 181 ? -10.559 1.356 1.711 1.00 95.50 181 SER A O 1
ATOM 1368 N N . TYR A 1 182 ? -10.300 -0.867 1.980 1.00 94.88 182 TYR A N 1
ATOM 1369 C CA . TYR A 1 182 ? -11.375 -1.020 2.959 1.00 94.88 182 TYR A CA 1
ATOM 1370 C C . TYR A 1 182 ? -11.089 -0.205 4.223 1.00 94.88 182 TYR A C 1
ATOM 1372 O O . TYR A 1 182 ? -11.944 0.565 4.648 1.00 94.88 182 TYR A O 1
ATOM 1380 N N . ALA A 1 183 ? -9.863 -0.285 4.759 1.00 93.81 183 ALA A N 1
ATOM 1381 C CA . ALA A 1 183 ? -9.445 0.467 5.942 1.00 93.81 183 ALA A CA 1
ATOM 1382 C C . ALA A 1 183 ? -9.647 1.990 5.791 1.00 93.81 183 ALA A C 1
ATOM 1384 O O . ALA A 1 183 ? -10.001 2.668 6.756 1.00 93.81 183 ALA A O 1
ATOM 1385 N N . CYS A 1 184 ? -9.462 2.536 4.584 1.00 93.88 184 CYS A N 1
ATOM 1386 C CA . CYS A 1 184 ? -9.680 3.957 4.300 1.00 93.88 184 CYS A CA 1
ATOM 1387 C C . CYS A 1 184 ? -11.153 4.393 4.381 1.00 93.88 184 CYS A C 1
ATOM 1389 O O . CYS A 1 184 ? -11.410 5.580 4.562 1.00 93.88 184 CYS A O 1
ATOM 1391 N N . GLN A 1 185 ? -12.118 3.473 4.285 1.00 92.44 185 GLN A N 1
ATOM 1392 C CA . GLN A 1 185 ? -13.553 3.792 4.345 1.00 92.44 185 GLN A CA 1
ATOM 1393 C C . GLN A 1 185 ? -14.020 4.181 5.752 1.00 92.44 185 GLN A C 1
ATOM 1395 O O . GLN A 1 185 ? -15.115 4.717 5.918 1.00 92.44 185 GLN A O 1
ATOM 1400 N N . VAL A 1 186 ? -13.169 3.989 6.766 1.00 90.25 186 VAL A N 1
ATOM 1401 C CA . VAL A 1 186 ? -13.422 4.411 8.148 1.00 90.25 186 VAL A CA 1
ATOM 1402 C C . VAL A 1 186 ? -13.805 5.889 8.263 1.00 90.25 186 VAL A C 1
ATOM 1404 O O . VAL A 1 186 ? -14.549 6.263 9.167 1.00 90.25 186 VAL A O 1
ATOM 1407 N N . THR A 1 187 ? -13.361 6.738 7.330 1.00 86.81 187 THR A N 1
ATOM 1408 C CA . THR A 1 187 ? -13.714 8.164 7.255 1.00 86.81 187 THR A CA 1
ATOM 1409 C C . THR A 1 187 ? -15.210 8.406 7.065 1.00 86.81 187 THR A C 1
ATOM 1411 O O . THR A 1 187 ? -15.702 9.410 7.575 1.00 86.81 187 THR A O 1
ATOM 1414 N N . ALA A 1 188 ? -15.949 7.486 6.441 1.00 87.81 188 ALA A N 1
ATOM 1415 C CA . ALA A 1 188 ? -17.383 7.620 6.177 1.00 87.81 188 ALA A CA 1
ATOM 1416 C C . ALA A 1 188 ? -18.286 7.183 7.349 1.00 87.81 188 ALA A C 1
ATOM 1418 O O . ALA A 1 188 ? -19.473 7.490 7.353 1.00 87.81 188 ALA A O 1
ATOM 1419 N N . ILE A 1 189 ? -17.740 6.482 8.346 1.00 88.25 189 ILE A N 1
ATOM 1420 C CA . ILE A 1 189 ? -18.520 5.872 9.435 1.00 88.25 189 ILE A CA 1
ATOM 1421 C C . ILE A 1 189 ? -18.860 6.896 10.515 1.00 88.25 189 ILE A C 1
ATOM 1423 O O . ILE A 1 189 ? -17.948 7.438 11.137 1.00 88.25 189 ILE A O 1
ATOM 1427 N N . ASN A 1 190 ? -20.145 7.121 10.783 1.00 84.62 190 ASN A N 1
ATOM 1428 C CA . ASN A 1 190 ? -20.593 8.126 11.756 1.00 84.62 190 ASN A CA 1
ATOM 1429 C C . ASN A 1 190 ? -21.528 7.575 12.851 1.00 84.62 190 ASN A C 1
ATOM 1431 O O . ASN A 1 190 ? -21.811 8.304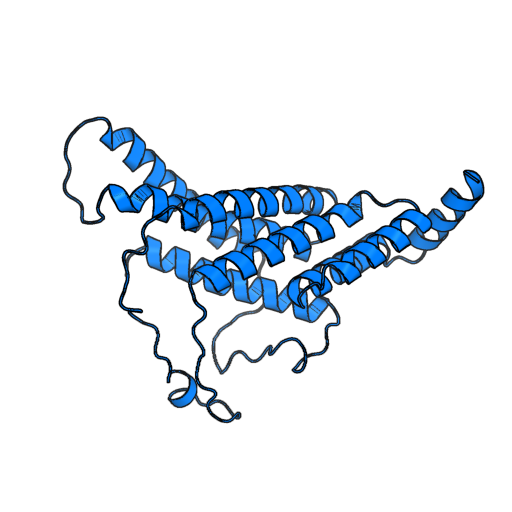 13.794 1.00 84.62 190 ASN A O 1
ATOM 1435 N N . GLY A 1 191 ? -21.947 6.308 12.767 1.00 85.19 191 GLY A N 1
ATOM 1436 C CA . GLY A 1 191 ? -22.723 5.615 13.803 1.00 85.19 191 GLY A CA 1
ATOM 1437 C C . GLY A 1 191 ? -21.919 4.517 14.503 1.00 85.19 191 GLY A C 1
ATOM 1438 O O . GLY A 1 191 ? -20.958 3.975 13.943 1.00 85.19 191 GLY A O 1
ATOM 1439 N N . PHE A 1 192 ? -22.311 4.165 15.728 1.00 85.31 192 PHE A N 1
ATOM 1440 C CA . PHE A 1 192 ? -21.653 3.099 16.489 1.00 85.31 192 PHE A CA 1
ATOM 1441 C C . PHE A 1 192 ? -22.009 1.718 15.927 1.00 85.31 192 PHE A C 1
ATOM 1443 O O . PHE A 1 192 ? -21.146 0.842 15.812 1.00 85.31 192 PHE A O 1
ATOM 1450 N N . THR A 1 193 ? -23.264 1.534 15.517 1.00 88.38 193 THR A N 1
ATOM 1451 C CA . THR A 1 193 ? -23.727 0.293 14.879 1.00 88.38 193 THR A CA 1
ATOM 1452 C C . THR A 1 193 ? -22.966 0.017 13.578 1.00 88.38 193 THR A C 1
ATOM 1454 O O . THR A 1 193 ? -22.451 -1.088 13.380 1.00 88.38 193 THR A O 1
ATOM 1457 N N . ASP A 1 194 ? -22.796 1.044 12.743 1.00 89.38 194 ASP A N 1
ATOM 1458 C CA . ASP A 1 194 ? -22.015 0.967 11.505 1.00 89.38 194 ASP A CA 1
ATOM 1459 C C . ASP A 1 194 ? -20.543 0.662 11.779 1.00 89.38 194 ASP A C 1
ATOM 1461 O O . ASP A 1 194 ? -19.945 -0.174 11.102 1.00 89.38 194 ASP A O 1
ATOM 1465 N N . LEU A 1 195 ? -19.958 1.288 12.808 1.00 91.06 195 LEU A N 1
ATOM 1466 C CA . LEU A 1 195 ? -18.583 1.021 13.222 1.00 91.06 195 LEU A CA 1
ATOM 1467 C C . LEU A 1 195 ? -18.394 -0.439 13.641 1.00 91.06 195 LEU A C 1
ATOM 1469 O O . LEU A 1 195 ? -17.419 -1.075 13.239 1.00 91.06 195 LEU A O 1
ATOM 1473 N N . ARG A 1 196 ? -19.332 -0.997 14.411 1.00 90.12 196 ARG A N 1
ATOM 1474 C CA . ARG A 1 196 ? -19.289 -2.402 14.831 1.00 90.12 196 ARG A CA 1
ATOM 1475 C C . ARG A 1 196 ? -19.368 -3.349 13.634 1.00 90.12 196 ARG A C 1
ATOM 1477 O O . ARG A 1 196 ? -18.574 -4.290 13.553 1.00 90.12 196 ARG A O 1
ATOM 1484 N N . MET A 1 197 ? -20.300 -3.109 12.714 1.00 93.19 197 MET A N 1
ATOM 1485 C CA . MET A 1 197 ? -20.439 -3.916 11.497 1.00 93.19 197 MET A CA 1
ATOM 1486 C C . MET A 1 197 ? -19.189 -3.821 10.624 1.00 93.19 197 MET A C 1
ATOM 1488 O O . MET A 1 197 ? -18.680 -4.837 10.158 1.00 93.19 197 MET A O 1
ATOM 1492 N N . TYR A 1 198 ? -18.645 -2.618 10.467 1.00 94.75 198 TYR A N 1
ATOM 1493 C CA . TYR A 1 198 ? -17.417 -2.374 9.725 1.00 94.75 198 TYR A CA 1
ATOM 1494 C C . TYR A 1 198 ? -16.206 -3.108 10.316 1.00 94.75 198 TYR A C 1
ATOM 1496 O O . TYR A 1 198 ? -15.497 -3.793 9.583 1.00 94.75 198 TYR A O 1
ATOM 1504 N N . ILE A 1 199 ? -15.982 -3.026 11.633 1.00 93.38 199 ILE A N 1
ATOM 1505 C CA . ILE A 1 199 ? -14.880 -3.744 12.295 1.00 93.38 199 ILE A CA 1
ATOM 1506 C C . ILE A 1 199 ? -15.061 -5.257 12.135 1.00 93.38 199 ILE A C 1
ATOM 1508 O O . ILE A 1 199 ? -14.106 -5.952 11.801 1.00 93.38 199 ILE A O 1
ATOM 1512 N N . THR A 1 200 ? -16.285 -5.762 12.313 1.00 94.31 200 THR A N 1
ATOM 1513 C CA . THR A 1 200 ? -16.589 -7.194 12.152 1.00 94.31 200 THR A CA 1
ATOM 1514 C C . THR A 1 200 ? -16.274 -7.663 10.733 1.00 94.31 200 THR A C 1
ATOM 1516 O O . THR A 1 200 ? -15.578 -8.660 10.549 1.00 94.31 200 THR A O 1
ATOM 1519 N N . ASN A 1 201 ? -16.723 -6.913 9.727 1.00 95.25 201 ASN A N 1
ATOM 1520 C CA . ASN A 1 201 ? -16.444 -7.201 8.324 1.00 95.25 201 ASN A CA 1
ATOM 1521 C C . ASN A 1 201 ? -14.942 -7.154 8.028 1.00 95.25 201 ASN A C 1
ATOM 1523 O O . ASN A 1 201 ? -14.432 -8.049 7.360 1.00 95.25 201 ASN A O 1
ATOM 1527 N N . PHE A 1 202 ? -14.221 -6.168 8.568 1.00 94.50 202 PHE A N 1
ATOM 1528 C CA . PHE A 1 202 ? -12.771 -6.088 8.416 1.00 94.50 202 PHE A CA 1
ATOM 1529 C C . PHE A 1 202 ? -12.064 -7.305 9.019 1.00 94.50 202 PHE A C 1
ATOM 1531 O O . PHE A 1 202 ? -11.192 -7.876 8.375 1.00 94.50 202 PHE A O 1
ATOM 1538 N N . SER A 1 203 ? -12.457 -7.748 10.216 1.00 92.81 203 SER A N 1
ATOM 1539 C CA . SER A 1 203 ? -11.894 -8.944 10.854 1.00 92.81 203 SER A CA 1
ATOM 1540 C C . SER A 1 203 ? -12.166 -10.221 10.055 1.00 92.81 203 SER A C 1
ATOM 1542 O O . SER A 1 203 ? -11.277 -11.063 9.939 1.00 92.81 203 SER A O 1
ATOM 1544 N N . LEU A 1 204 ? -13.355 -10.353 9.456 1.00 94.25 204 LEU A N 1
ATOM 1545 C CA . LEU A 1 204 ? -13.710 -11.498 8.609 1.00 94.25 204 LEU A CA 1
ATOM 1546 C C . LEU A 1 204 ? -12.862 -11.590 7.330 1.00 94.25 204 LEU A C 1
ATOM 1548 O O . LEU A 1 204 ? -12.711 -12.680 6.786 1.00 94.25 204 LEU A O 1
ATOM 1552 N N . MET A 1 205 ? -12.268 -10.484 6.865 1.00 92.19 205 MET A N 1
ATOM 1553 C CA . MET A 1 205 ? -11.356 -10.486 5.712 1.00 92.19 205 MET A CA 1
ATOM 1554 C C . MET A 1 205 ? -9.982 -11.114 6.009 1.00 92.19 205 MET A C 1
ATOM 1556 O O . MET A 1 205 ? -9.179 -11.238 5.084 1.00 92.19 205 MET A O 1
ATOM 1560 N N . GLY A 1 206 ? -9.672 -11.453 7.267 1.00 89.88 206 GLY A N 1
ATOM 1561 C CA . GLY A 1 206 ? -8.349 -11.946 7.672 1.00 89.88 206 GLY A CA 1
ATOM 1562 C C . GLY A 1 206 ? -7.220 -10.945 7.373 1.00 89.88 206 GLY A C 1
ATOM 1563 O O . GLY A 1 206 ? -6.311 -11.262 6.600 1.00 89.88 206 GLY A O 1
ATOM 1564 N N . PRO A 1 207 ? -7.281 -9.711 7.910 1.00 91.12 207 PRO A N 1
ATOM 1565 C CA . PRO A 1 207 ? -6.353 -8.647 7.557 1.00 91.12 207 PRO A CA 1
ATOM 1566 C C . PRO A 1 207 ? -4.935 -8.947 8.037 1.00 91.12 207 PRO A C 1
ATOM 1568 O O . PRO A 1 207 ? -4.710 -9.304 9.193 1.00 91.12 207 PRO A O 1
ATOM 1571 N N . GLY A 1 208 ? -3.962 -8.756 7.145 1.00 89.62 208 GLY A N 1
ATOM 1572 C CA . GLY A 1 208 ? -2.553 -8.863 7.508 1.00 89.62 208 GLY A CA 1
ATOM 1573 C C . GLY A 1 208 ? -2.106 -7.731 8.448 1.00 89.62 208 GLY A C 1
ATOM 1574 O O . GLY A 1 208 ? -2.781 -6.703 8.565 1.00 89.62 208 GLY A O 1
ATOM 1575 N N . PRO A 1 209 ? -0.912 -7.841 9.057 1.00 90.62 209 PRO A N 1
ATOM 1576 C CA . PRO A 1 209 ? -0.427 -6.895 10.067 1.00 90.62 209 PRO A CA 1
ATOM 1577 C C . PRO A 1 209 ? -0.351 -5.449 9.568 1.00 90.62 209 PRO A C 1
ATOM 1579 O O . PRO A 1 209 ? -0.614 -4.516 10.325 1.00 90.62 209 PRO A O 1
ATOM 1582 N N . ILE A 1 210 ? -0.035 -5.245 8.284 1.00 92.62 210 ILE A N 1
ATOM 1583 C CA . ILE A 1 210 ? 0.031 -3.915 7.662 1.00 92.62 210 ILE A CA 1
ATOM 1584 C C . ILE A 1 210 ? -1.354 -3.260 7.642 1.00 92.62 210 ILE A C 1
ATOM 1586 O O . ILE A 1 210 ? -1.495 -2.111 8.057 1.00 92.62 210 ILE A O 1
ATOM 1590 N N . ALA A 1 211 ? -2.371 -3.984 7.170 1.00 93.62 211 ALA A N 1
ATOM 1591 C CA . ALA A 1 211 ? -3.731 -3.469 7.058 1.00 93.62 211 ALA A CA 1
ATOM 1592 C C . ALA A 1 211 ? -4.360 -3.249 8.440 1.00 93.62 211 ALA A C 1
ATOM 1594 O O . ALA A 1 211 ? -4.975 -2.210 8.671 1.00 93.62 211 ALA A O 1
ATOM 1595 N N . THR A 1 212 ? -4.142 -4.174 9.377 1.00 92.25 212 THR A N 1
ATOM 1596 C CA . THR A 1 212 ? -4.589 -4.042 10.772 1.00 92.25 212 THR A CA 1
ATOM 1597 C C . THR A 1 212 ? -3.972 -2.820 11.444 1.00 92.25 212 THR A C 1
ATOM 1599 O O . THR A 1 212 ? -4.682 -2.006 12.033 1.00 92.25 212 THR A O 1
ATOM 1602 N N . SER A 1 213 ? -2.661 -2.630 11.282 1.00 92.19 213 SER A N 1
ATOM 1603 C CA . SER A 1 213 ? -1.951 -1.460 11.809 1.00 92.19 213 SER A CA 1
ATOM 1604 C C . SER A 1 213 ? -2.451 -0.152 11.201 1.00 92.19 213 SER A C 1
ATOM 1606 O O . SER A 1 213 ? -2.655 0.828 11.917 1.00 92.19 213 SER A O 1
ATOM 1608 N N . ALA A 1 214 ? -2.671 -0.140 9.883 1.00 93.38 214 ALA A N 1
ATOM 1609 C CA . ALA A 1 214 ? -3.232 0.999 9.169 1.00 93.38 214 ALA A CA 1
ATOM 1610 C C . ALA A 1 214 ? -4.618 1.364 9.710 1.00 93.38 214 ALA A C 1
ATOM 1612 O O . ALA A 1 214 ? -4.840 2.516 10.078 1.00 93.38 214 ALA A O 1
ATOM 1613 N N . LEU A 1 215 ? -5.524 0.387 9.820 1.00 92.56 215 LEU A N 1
ATOM 1614 C CA . LEU A 1 215 ? -6.861 0.621 10.354 1.00 92.56 215 LEU A CA 1
ATOM 1615 C C . LEU A 1 215 ? -6.801 1.163 11.784 1.00 92.56 215 LEU A C 1
ATOM 1617 O O . LEU A 1 215 ? -7.473 2.144 12.091 1.00 92.56 215 LEU A O 1
ATOM 1621 N N . HIS A 1 216 ? -5.987 0.562 12.650 1.00 90.00 216 HIS A N 1
ATOM 1622 C CA . HIS A 1 216 ? -5.862 1.011 14.031 1.00 90.00 216 HIS A CA 1
ATOM 1623 C C . HIS A 1 216 ? -5.359 2.460 14.114 1.00 90.00 216 HIS A C 1
ATOM 1625 O O . HIS A 1 216 ? -5.919 3.267 14.857 1.00 90.00 216 HIS A O 1
ATOM 1631 N N . GLY A 1 217 ? -4.352 2.822 13.315 1.00 89.31 217 GLY A N 1
ATOM 1632 C CA . GLY A 1 217 ? -3.889 4.205 13.212 1.00 89.31 217 GLY A CA 1
ATOM 1633 C C . GLY A 1 217 ? -5.012 5.161 12.801 1.00 89.31 217 GLY A C 1
ATOM 1634 O O . GLY A 1 217 ? -5.212 6.189 13.445 1.00 89.31 217 GLY A O 1
ATOM 1635 N N . LEU A 1 218 ? -5.796 4.797 11.784 1.00 90.62 218 LEU A N 1
ATOM 1636 C CA . LEU A 1 218 ? -6.917 5.611 11.308 1.00 90.62 218 LEU A CA 1
ATOM 1637 C C . LEU A 1 218 ? -8.053 5.727 12.337 1.00 90.62 218 LEU A C 1
ATOM 1639 O O . LEU A 1 218 ? -8.615 6.807 12.503 1.00 90.62 218 LEU A O 1
ATOM 1643 N N . LEU A 1 219 ? -8.368 4.648 13.059 1.00 89.12 219 LEU A N 1
ATOM 1644 C CA . LEU A 1 219 ? -9.351 4.661 14.145 1.00 89.12 219 LEU A CA 1
ATOM 1645 C C . LEU A 1 219 ? -8.908 5.580 15.284 1.00 89.12 219 LEU A C 1
ATOM 1647 O O . LEU A 1 219 ? -9.711 6.376 15.759 1.00 89.12 219 LEU A O 1
ATOM 1651 N N . LYS A 1 220 ? -7.632 5.522 15.685 1.00 85.94 220 LYS A N 1
ATOM 1652 C CA . LYS A 1 220 ? -7.065 6.434 16.692 1.00 85.94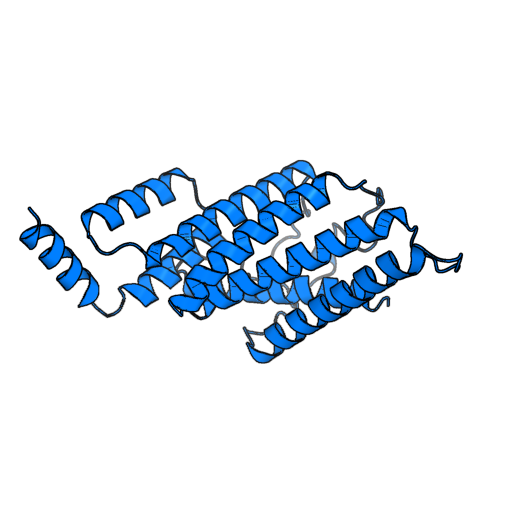 220 LYS A CA 1
ATOM 1653 C C . LYS A 1 220 ? -7.166 7.890 16.254 1.00 85.94 220 LYS A C 1
ATOM 1655 O O . LYS A 1 220 ? -7.533 8.736 17.053 1.00 85.94 220 LYS A O 1
ATOM 1660 N N . LEU A 1 221 ? -6.875 8.186 14.993 1.00 84.44 221 LEU A N 1
ATOM 1661 C CA . LEU A 1 221 ? -6.956 9.551 14.472 1.00 84.44 221 LEU A CA 1
ATOM 1662 C C . LEU A 1 221 ? -8.394 10.064 14.380 1.00 84.44 221 LEU A C 1
ATOM 1664 O O . LEU A 1 221 ? -8.636 11.242 14.612 1.00 84.44 221 LEU A O 1
ATOM 1668 N N . LYS A 1 222 ? -9.348 9.192 14.038 1.00 83.12 222 LYS A N 1
ATOM 1669 C CA . LYS A 1 222 ? -10.752 9.581 13.897 1.00 83.12 222 LYS A CA 1
ATOM 1670 C C . LYS A 1 222 ? -11.494 9.652 15.236 1.00 83.12 222 LYS A C 1
ATOM 1672 O O . LYS A 1 222 ? -12.355 10.508 15.406 1.00 83.12 222 LYS A O 1
ATOM 1677 N N . PHE A 1 223 ? -11.187 8.749 16.165 1.00 81.69 223 PHE A N 1
ATOM 1678 C CA . PHE A 1 223 ? -11.963 8.537 17.394 1.00 81.69 223 PHE A CA 1
ATOM 1679 C C . PHE A 1 223 ? -11.168 8.728 18.691 1.00 81.69 223 PHE A C 1
ATOM 1681 O O . PHE A 1 223 ? -11.738 8.594 19.774 1.00 81.69 223 PHE A O 1
ATOM 1688 N N . GLY A 1 224 ? -9.871 9.033 18.609 1.00 71.56 224 GLY A N 1
ATOM 1689 C CA . GLY A 1 224 ? -8.965 9.093 19.760 1.00 71.56 224 GLY A CA 1
ATOM 1690 C C . GLY A 1 224 ? -9.321 10.146 20.804 1.00 71.56 224 GLY A C 1
ATOM 1691 O O . GLY A 1 224 ? -8.985 9.964 21.969 1.00 71.56 224 GLY A O 1
ATOM 1692 N N . ASP A 1 225 ? -10.069 11.185 20.429 1.00 68.44 225 ASP A N 1
ATOM 1693 C CA . ASP A 1 225 ? -10.429 12.278 21.338 1.00 68.44 225 ASP A CA 1
ATOM 1694 C C . ASP A 1 225 ? -11.542 11.919 22.344 1.00 68.44 225 ASP A C 1
ATOM 1696 O O . ASP A 1 225 ? -11.970 12.778 23.112 1.00 68.44 225 ASP A O 1
ATOM 1700 N N . GLY A 1 226 ? -12.036 10.672 22.368 1.00 61.69 226 GLY A N 1
ATOM 1701 C CA . GLY A 1 226 ? -13.032 10.162 23.330 1.00 61.69 226 GLY A CA 1
ATOM 1702 C C . GLY A 1 226 ? -14.453 10.717 23.139 1.00 61.69 226 GLY A C 1
ATOM 1703 O O . GLY A 1 226 ? -15.429 9.970 23.187 1.00 61.69 226 GLY A O 1
ATOM 1704 N N . ASN A 1 227 ? -14.571 12.003 22.811 1.00 64.81 227 ASN A N 1
ATOM 1705 C CA . ASN A 1 227 ? -15.816 12.710 22.518 1.00 64.81 227 ASN A CA 1
ATOM 1706 C C . ASN A 1 227 ? -16.491 12.205 21.238 1.00 64.81 227 ASN A C 1
ATOM 1708 O O . ASN A 1 227 ? -17.716 12.190 21.158 1.00 64.81 227 ASN A O 1
ATOM 1712 N N . ALA A 1 228 ? -15.717 11.754 20.248 1.00 68.38 228 ALA A N 1
ATOM 1713 C CA . ALA A 1 228 ? -16.263 11.272 18.982 1.00 68.38 228 ALA A CA 1
ATOM 1714 C C . ALA A 1 228 ? -17.118 10.005 19.168 1.00 68.38 228 ALA A C 1
ATOM 1716 O O . ALA A 1 228 ? -18.212 9.918 18.621 1.00 68.38 228 ALA A O 1
ATOM 1717 N N . LEU A 1 229 ? -16.676 9.053 20.001 1.00 68.69 229 LEU A N 1
ATOM 1718 C CA . LEU A 1 229 ? -17.451 7.838 20.291 1.00 68.69 229 LEU A CA 1
ATOM 1719 C C . LEU A 1 229 ? -18.722 8.144 21.092 1.00 68.69 229 LEU A C 1
ATOM 1721 O O . LEU A 1 229 ? -19.765 7.541 20.847 1.00 68.69 229 LEU A O 1
ATOM 1725 N N . GLN A 1 230 ? -18.656 9.108 22.015 1.00 63.00 230 GLN A N 1
ATOM 1726 C CA . GLN A 1 230 ? -19.833 9.568 22.756 1.00 63.00 230 GLN A CA 1
ATOM 1727 C C . GLN A 1 230 ? -20.858 10.236 21.830 1.00 63.00 230 GLN A C 1
ATOM 1729 O O . GLN A 1 230 ? -22.051 9.963 21.939 1.00 63.00 230 GLN A O 1
ATOM 1734 N N . GLN A 1 231 ? -20.403 11.055 20.879 1.00 68.00 231 GLN A N 1
ATOM 1735 C CA . GLN A 1 231 ? -21.270 11.679 19.877 1.00 68.00 231 GLN A CA 1
ATOM 1736 C C . GLN A 1 231 ? -21.925 10.646 18.950 1.00 68.00 231 GLN A C 1
ATOM 1738 O O . GLN A 1 231 ? -23.109 10.773 18.659 1.00 68.00 231 GLN A O 1
ATOM 1743 N N . MET A 1 232 ? -21.206 9.596 18.540 1.00 70.44 232 MET A N 1
ATOM 1744 C CA . MET A 1 232 ? -21.771 8.516 17.716 1.00 70.44 232 MET A CA 1
ATOM 1745 C C . MET A 1 232 ? -22.893 7.755 18.427 1.00 70.44 232 MET A C 1
ATOM 1747 O O . MET A 1 232 ? -23.918 7.463 17.818 1.00 70.44 232 MET A O 1
ATOM 1751 N N . LEU A 1 233 ? -22.720 7.458 19.720 1.00 63.38 233 LEU A N 1
ATOM 1752 C CA . LEU A 1 233 ? -23.769 6.820 20.518 1.00 63.38 233 LEU A CA 1
ATOM 1753 C C . LEU A 1 233 ? -25.013 7.713 20.603 1.00 63.38 233 LEU A C 1
ATOM 1755 O O . LEU A 1 233 ? -26.125 7.223 20.446 1.00 63.38 233 LEU A O 1
ATOM 1759 N N . LEU A 1 234 ? -24.835 9.024 20.802 1.00 63.34 234 LEU A N 1
A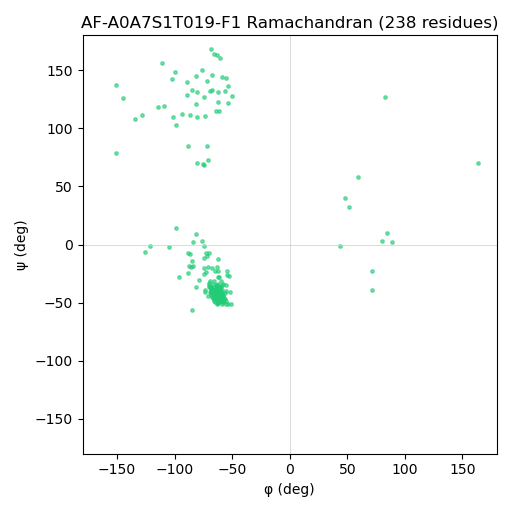TOM 1760 C CA . LEU A 1 234 ? -25.947 9.979 20.849 1.00 63.34 234 LEU A CA 1
ATOM 1761 C C . LEU A 1 234 ? -26.717 10.065 19.523 1.00 63.34 234 LEU A C 1
ATOM 1763 O O . LEU A 1 234 ? -27.936 10.211 19.551 1.00 63.34 234 LEU A O 1
ATOM 1767 N N . VAL A 1 235 ? -26.035 9.952 18.379 1.00 66.62 235 VAL A N 1
ATOM 1768 C CA . VAL A 1 235 ? -26.683 9.907 17.056 1.00 66.62 235 VAL A CA 1
ATOM 1769 C C . VAL A 1 235 ? -27.528 8.641 16.903 1.00 66.62 235 VAL A C 1
ATOM 1771 O O . VAL A 1 235 ? -28.686 8.739 16.503 1.00 66.62 235 VAL A O 1
ATOM 1774 N N . ASP A 1 236 ? -26.999 7.476 17.290 1.00 63.22 236 ASP A N 1
ATOM 1775 C CA . ASP A 1 236 ? -27.748 6.212 17.229 1.00 63.22 236 ASP A CA 1
ATOM 1776 C C . ASP A 1 236 ? -28.988 6.240 18.152 1.00 63.22 236 ASP A C 1
ATOM 1778 O O . ASP A 1 236 ? -30.036 5.716 17.783 1.00 63.22 236 ASP A O 1
ATOM 1782 N N . PHE A 1 237 ? -28.916 6.908 19.313 1.00 59.56 237 PHE A N 1
ATOM 1783 C CA . PHE A 1 237 ? -30.068 7.101 20.210 1.00 59.56 237 PHE A CA 1
ATOM 1784 C C . PHE A 1 237 ? -31.086 8.143 19.720 1.00 59.56 237 PHE A C 1
ATOM 1786 O O . PHE A 1 237 ? -32.243 8.079 20.120 1.00 59.56 237 PHE A O 1
ATOM 1793 N N . ALA A 1 238 ? -30.677 9.118 18.905 1.00 59.28 238 ALA A N 1
ATOM 1794 C CA . ALA A 1 238 ? -31.572 10.151 18.377 1.00 59.28 238 ALA A CA 1
ATOM 1795 C C . ALA A 1 238 ? -32.308 9.716 17.097 1.00 59.28 238 ALA A C 1
ATOM 1797 O O . ALA A 1 238 ? -33.309 10.331 16.729 1.00 59.28 238 ALA A O 1
ATOM 1798 N N . CYS A 1 239 ? -31.801 8.691 16.406 1.00 55.31 239 CYS A N 1
ATOM 1799 C CA . CYS A 1 239 ? -32.368 8.161 15.164 1.00 55.31 239 CYS A CA 1
ATOM 1800 C C . CYS A 1 239 ? -33.108 6.817 15.323 1.00 55.31 239 CYS A C 1
ATOM 1802 O O . CYS A 1 239 ? -33.643 6.325 14.327 1.00 55.31 239 CYS A O 1
ATOM 1804 N N . GLY A 1 240 ? -33.130 6.234 16.527 1.00 48.69 240 GLY A N 1
ATOM 1805 C CA . GLY A 1 240 ? -33.942 5.062 16.891 1.00 48.69 240 GLY A CA 1
ATOM 1806 C C . GLY A 1 240 ? -35.225 5.450 17.613 1.00 48.69 240 GLY A C 1
ATOM 1807 O O . GLY A 1 240 ? -36.228 4.729 17.421 1.00 48.69 240 GLY A O 1
#

Mean predicted aligned error: 9.08 Å

Secondary structure (DSSP, 8-state):
--HHHHHHHHHHHHHHHHHHHHHHHTT--BTTTB----TT---PPP-HHHHHHHHHHHHHHHHHHHHHHHHTTS-----SS-TTTHHHHHHHHHHHHHHHHHHHHHHH--HHHHHHHHHHHHHHHHHHHHHHHS----SS-TT--TTTTTSS--SS------PPPHHHHHHHHHHHHHHHHHHHGGGG--SHHHHHHHHHHHHHT---HHHHHHHHHHHHHHHTTSHHHHHHHHHHHH--